Protein AF-A0A8H3BRN5-F1 (afdb_monomer)

Foldseek 3Di:
DDDPVVVVVVVVVVVVVVVVCVVVVVPDDDDDDDDDDDDDDDDDDPPDVQQLLNLLVVLVVCVVVVVNVSSVVSPVVSCVVPVCSVVVNVVVVVVVVVPDDDDDDDDDDDDDDDDDDDDPPDPDDPVRVVVPDDPLVPDADDDPDNVDDDPVRVDDLVVVLVVLLVDDPVVLVVQLPPDVNSVVSSQDLVSLVVVQVVQCDPPQPDPVDDSVVLCVVVVVRSVCSNPPRDGDDPPDDDDDDDD

Nearest PDB structures (foldseek):
  7t1y-assembly1_B  TM=8.745E-01  e=5.334E-02  Homo sapiens
  7t1z-assembly1_B  TM=5.984E-01  e=4.292E-02  Homo sapiens
  7z8b-assembly1_F  TM=6.493E-01  e=1.965E-01  Homo sapiens

Radius of gyration: 32.01 Å; Cα contacts (8 Å, |Δi|>4): 117; chains: 1; bounding box: 88×61×56 Å

Mean predicted aligned error: 20.77 Å

Solvent-accessible surface area (backbone atoms only — not comparable to full-atom values): 15621 Å² total; per-residue (Å²): 132,86,54,77,65,62,58,52,51,50,49,55,50,53,54,55,49,54,52,49,52,54,64,62,59,76,74,72,89,86,88,80,87,89,83,90,82,86,87,84,86,75,79,85,74,76,86,67,82,76,50,41,47,57,40,37,51,55,15,53,54,29,44,77,71,65,41,51,74,65,15,52,55,29,41,54,53,16,44,74,71,31,83,59,36,67,61,54,40,51,52,49,53,58,54,46,68,75,72,65,79,82,88,78,92,84,84,89,82,88,88,84,91,81,88,90,76,82,84,81,83,68,97,60,54,70,68,57,57,57,68,69,51,80,57,78,88,72,51,62,73,73,56,94,50,89,90,49,85,53,71,74,61,75,53,56,66,69,60,51,50,56,56,55,61,77,50,55,70,74,55,48,55,57,49,26,68,75,40,75,39,39,35,57,64,68,60,39,44,77,62,26,43,58,56,37,64,70,58,58,38,78,86,55,37,60,90,90,57,62,64,65,60,55,40,59,74,43,76,63,38,30,52,57,45,59,72,69,55,80,73,79,77,84,91,60,90,80,85,78,84,85,129

InterPro domains:
  IPR001810 F-box domain [PF12937] (152-195)
  IPR001810 F-box domain [PS50181] (149-195)
  IPR019734 Tetratricopeptide repeat [PS50005] (52-85)
  IPR036047 F-box-like domain superfamily [SSF81383] (140-233)

Organism: NCBI:txid456999

Structure (mmCIF, N/CA/C/O backbone):
data_AF-A0A8H3BRN5-F1
#
_entry.id   AF-A0A8H3BRN5-F1
#
loop_
_atom_site.group_PDB
_atom_site.id
_atom_site.type_symbol
_atom_site.label_atom_id
_atom_site.label_alt_id
_atom_site.label_comp_id
_atom_site.label_asym_id
_atom_site.label_entity_id
_atom_site.label_seq_id
_atom_site.pdbx_PDB_ins_code
_atom_site.Cartn_x
_atom_site.Cartn_y
_atom_site.Cartn_z
_atom_site.occupancy
_atom_site.B_iso_or_equiv
_atom_site.auth_seq_id
_atom_site.auth_comp_id
_atom_site.auth_asym_id
_atom_site.auth_atom_id
_atom_site.pdbx_PDB_model_num
ATOM 1 N N . MET A 1 1 ? 61.683 21.686 16.797 1.00 46.44 1 MET A N 1
ATOM 2 C CA . MET A 1 1 ? 60.692 20.659 17.172 1.00 46.44 1 MET A CA 1
ATOM 3 C C . MET A 1 1 ? 59.973 20.242 15.901 1.00 46.44 1 MET A C 1
ATOM 5 O O . MET A 1 1 ? 59.119 20.988 15.442 1.00 46.44 1 MET A O 1
ATOM 9 N N . ALA A 1 2 ? 60.413 19.152 15.267 1.00 50.38 2 ALA A N 1
ATOM 10 C CA . ALA A 1 2 ? 59.741 18.613 14.085 1.00 50.38 2 ALA A CA 1
ATOM 11 C C . ALA A 1 2 ? 58.381 18.054 14.524 1.00 50.38 2 ALA A C 1
ATOM 13 O O . ALA A 1 2 ? 58.288 17.401 15.561 1.00 50.38 2 ALA A O 1
ATOM 14 N N . THR A 1 3 ? 57.321 18.417 13.811 1.00 60.69 3 THR A N 1
ATOM 15 C CA . THR A 1 3 ? 55.955 18.014 14.146 1.00 60.69 3 THR A CA 1
ATOM 16 C C . THR A 1 3 ? 55.738 16.566 13.707 1.00 60.69 3 THR A C 1
ATOM 18 O O . THR A 1 3 ? 56.329 16.123 12.729 1.00 60.69 3 THR A O 1
ATOM 21 N N . VAL A 1 4 ? 54.875 15.831 14.411 1.00 65.69 4 VAL A N 1
ATOM 22 C CA . VAL A 1 4 ? 54.515 14.413 14.166 1.00 65.69 4 VAL A CA 1
ATOM 23 C C . VAL A 1 4 ? 54.171 14.115 12.692 1.00 65.69 4 VAL A C 1
ATOM 25 O O . VAL A 1 4 ? 54.316 12.992 12.218 1.00 65.69 4 VAL A O 1
ATOM 28 N N . ASN A 1 5 ? 53.758 15.134 11.938 1.00 66.56 5 ASN A N 1
ATOM 29 C CA . ASN A 1 5 ? 53.465 15.030 10.514 1.00 66.56 5 ASN A CA 1
ATOM 30 C C . ASN A 1 5 ? 54.718 14.757 9.656 1.00 66.56 5 ASN A C 1
ATOM 32 O O . ASN A 1 5 ? 54.646 13.997 8.696 1.00 66.56 5 ASN A O 1
ATOM 36 N N . ASP A 1 6 ? 55.872 15.303 10.048 1.00 77.00 6 ASP A N 1
ATOM 37 C CA . ASP A 1 6 ? 57.153 15.139 9.346 1.00 77.00 6 ASP A CA 1
ATOM 38 C C . ASP A 1 6 ? 57.699 13.705 9.498 1.00 77.00 6 ASP A C 1
ATOM 40 O O . ASP A 1 6 ? 58.335 13.162 8.597 1.00 77.00 6 ASP A O 1
ATOM 44 N N . GLU A 1 7 ? 57.403 13.049 10.625 1.00 78.00 7 GLU A N 1
ATOM 45 C CA . GLU A 1 7 ? 57.749 11.641 10.858 1.00 78.00 7 GLU A CA 1
ATOM 46 C C . GLU A 1 7 ? 56.864 10.692 10.039 1.00 78.00 7 GLU A C 1
ATOM 48 O O . GLU A 1 7 ? 57.360 9.715 9.473 1.00 78.00 7 GLU A O 1
ATOM 53 N N . LEU A 1 8 ? 5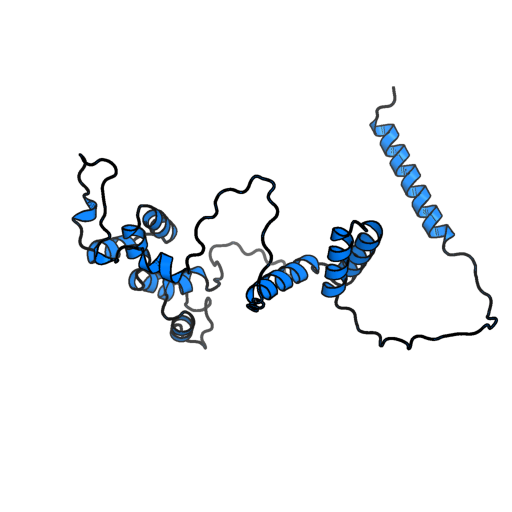5.570 11.003 9.909 1.00 68.50 8 LEU A N 1
ATOM 54 C CA . LEU A 1 8 ? 54.639 10.217 9.094 1.00 68.50 8 LEU A CA 1
ATOM 55 C C . LEU A 1 8 ? 54.959 10.303 7.601 1.00 68.50 8 LEU A C 1
ATOM 57 O O . LEU A 1 8 ? 54.841 9.302 6.891 1.00 68.50 8 LEU A O 1
ATOM 61 N N . ASP A 1 9 ? 55.380 11.468 7.116 1.00 81.88 9 ASP A N 1
ATOM 62 C CA . ASP A 1 9 ? 55.729 11.639 5.706 1.00 81.88 9 ASP A CA 1
ATOM 63 C C . ASP A 1 9 ? 57.038 10.917 5.359 1.00 81.88 9 ASP A C 1
ATOM 65 O O . ASP A 1 9 ? 57.088 10.194 4.359 1.00 81.88 9 ASP A O 1
ATOM 69 N N . ARG A 1 10 ? 58.031 10.948 6.258 1.00 88.38 10 ARG A N 1
ATOM 70 C CA . ARG A 1 10 ? 59.247 10.123 6.135 1.00 88.38 10 ARG A CA 1
ATOM 71 C C . ARG A 1 10 ? 58.932 8.630 6.144 1.00 88.38 10 ARG A C 1
ATOM 73 O O . ARG A 1 10 ? 59.472 7.885 5.329 1.00 88.38 10 ARG A O 1
ATOM 80 N N . PHE A 1 11 ? 58.024 8.189 7.014 1.00 84.56 11 PHE A N 1
ATOM 81 C CA . PHE A 1 11 ? 57.598 6.790 7.063 1.00 84.56 11 PHE A CA 1
ATOM 82 C C . PHE A 1 11 ? 56.900 6.356 5.762 1.00 84.56 11 PHE A C 1
ATOM 84 O O . PHE A 1 11 ? 57.190 5.295 5.209 1.00 84.56 11 PHE A O 1
ATOM 91 N N . ARG A 1 12 ? 56.023 7.205 5.208 1.00 84.12 12 ARG A N 1
ATOM 92 C CA . ARG A 1 12 ? 55.354 6.961 3.916 1.00 84.12 12 ARG A CA 1
ATOM 93 C C . ARG A 1 12 ? 56.334 6.904 2.748 1.00 84.12 12 ARG A C 1
ATOM 95 O O . ARG A 1 12 ? 56.094 6.198 1.769 1.00 84.12 12 ARG A O 1
ATOM 102 N N . GLU A 1 13 ? 57.410 7.676 2.794 1.00 89.12 13 GLU A N 1
ATOM 103 C CA . GLU A 1 13 ? 58.468 7.645 1.782 1.00 89.12 13 GLU A CA 1
ATOM 104 C C . GLU A 1 13 ? 59.297 6.366 1.866 1.00 89.12 13 GLU A C 1
ATOM 106 O O . GLU A 1 13 ? 59.473 5.706 0.841 1.00 89.12 13 GLU A O 1
ATOM 111 N N . GLN A 1 14 ? 59.697 5.967 3.074 1.00 90.44 14 GLN A N 1
ATOM 112 C CA . GLN A 1 14 ? 60.438 4.727 3.320 1.00 90.44 14 GLN A CA 1
ATOM 113 C C . GLN A 1 14 ? 59.639 3.492 2.886 1.00 90.44 14 GLN A C 1
ATOM 115 O O . GLN A 1 14 ? 60.143 2.658 2.138 1.00 90.44 14 GLN A O 1
ATOM 120 N N . TRP A 1 15 ? 58.354 3.420 3.237 1.00 81.00 15 TRP A N 1
ATOM 121 C CA . TRP A 1 15 ? 57.496 2.298 2.847 1.00 81.00 15 TRP A CA 1
ATOM 122 C C . TRP A 1 15 ? 57.285 2.205 1.325 1.00 81.00 15 TRP A C 1
ATOM 124 O O . TRP A 1 15 ? 57.273 1.119 0.741 1.00 81.00 15 TRP A O 1
ATOM 134 N N . ARG A 1 16 ? 57.165 3.352 0.638 1.00 87.12 16 ARG A N 1
ATOM 135 C CA . ARG A 1 16 ? 57.063 3.388 -0.833 1.00 87.12 16 ARG A CA 1
ATOM 136 C C . ARG A 1 16 ? 58.356 2.949 -1.521 1.00 87.12 16 ARG A C 1
ATOM 138 O O . ARG A 1 16 ? 58.279 2.411 -2.626 1.00 87.12 16 ARG A O 1
ATOM 145 N N . GLN A 1 17 ? 59.515 3.196 -0.912 1.00 83.75 17 GLN A N 1
ATOM 146 C CA . GLN A 1 17 ? 60.803 2.707 -1.409 1.00 83.75 17 GLN A CA 1
ATOM 147 C C . GLN A 1 17 ? 60.928 1.192 -1.214 1.00 83.75 17 GLN A C 1
ATOM 149 O O . GLN A 1 17 ? 61.229 0.496 -2.180 1.00 83.75 17 GLN A O 1
ATOM 154 N N . GLU A 1 18 ? 60.558 0.671 -0.043 1.00 83.56 18 GLU A N 1
ATOM 155 C CA . GLU A 1 18 ? 60.592 -0.767 0.258 1.00 83.56 18 GLU A CA 1
ATOM 156 C C . GLU A 1 18 ? 59.718 -1.596 -0.704 1.00 83.56 18 GLU A C 1
ATOM 158 O O . GLU A 1 18 ? 60.136 -2.640 -1.209 1.00 83.56 18 GLU A O 1
ATOM 163 N N . ILE A 1 19 ? 58.511 -1.113 -1.032 1.00 79.94 19 ILE A N 1
ATOM 164 C CA . ILE A 1 19 ? 57.643 -1.783 -2.015 1.00 79.94 19 ILE A CA 1
ATOM 165 C C . ILE A 1 19 ? 58.270 -1.790 -3.405 1.00 79.94 19 ILE A C 1
ATOM 167 O O . ILE A 1 19 ? 58.206 -2.812 -4.090 1.00 79.94 19 ILE A O 1
ATOM 171 N N . LYS A 1 20 ? 58.879 -0.673 -3.824 1.00 78.50 20 LYS A N 1
ATOM 172 C CA . LYS A 1 20 ? 59.542 -0.585 -5.129 1.00 78.50 20 LYS A CA 1
ATOM 173 C C . LYS A 1 20 ? 60.696 -1.576 -5.214 1.00 78.50 20 LYS A C 1
ATOM 175 O O . LYS A 1 20 ? 60.762 -2.309 -6.198 1.00 78.50 20 LYS A O 1
ATOM 180 N N . GLU A 1 21 ? 61.512 -1.667 -4.168 1.00 77.50 21 GLU A N 1
ATOM 181 C CA . GLU A 1 21 ? 62.628 -2.612 -4.078 1.00 77.50 21 GLU A CA 1
ATOM 182 C C . GLU A 1 21 ? 62.160 -4.072 -4.113 1.00 77.50 21 GLU A C 1
ATOM 184 O O . GLU A 1 21 ? 62.727 -4.872 -4.859 1.00 77.50 21 GLU A O 1
ATOM 189 N N . ARG A 1 22 ? 61.066 -4.413 -3.414 1.00 73.00 22 ARG A N 1
ATOM 190 C CA . ARG A 1 22 ? 60.443 -5.748 -3.495 1.00 73.00 22 ARG A CA 1
ATOM 191 C C . ARG A 1 22 ? 59.922 -6.070 -4.892 1.00 73.00 22 ARG A C 1
ATOM 193 O O . ARG A 1 22 ? 60.132 -7.177 -5.373 1.00 73.00 22 ARG A O 1
ATOM 200 N N . THR A 1 23 ? 59.285 -5.117 -5.572 1.00 66.31 23 THR A N 1
ATOM 201 C CA . THR A 1 23 ? 58.796 -5.345 -6.943 1.00 66.31 23 THR A CA 1
ATOM 202 C C . THR A 1 23 ? 59.912 -5.447 -7.981 1.00 66.31 23 THR A C 1
ATOM 204 O O . THR A 1 23 ? 59.748 -6.165 -8.965 1.00 66.31 23 THR A O 1
ATOM 207 N N . THR A 1 24 ? 61.047 -4.771 -7.778 1.00 59.66 24 THR A N 1
ATOM 208 C CA . THR A 1 24 ? 62.201 -4.869 -8.686 1.00 59.66 24 THR A CA 1
ATOM 209 C C . THR A 1 24 ? 63.100 -6.068 -8.383 1.00 59.66 24 THR A C 1
ATOM 211 O O . THR A 1 24 ? 63.746 -6.572 -9.297 1.00 59.66 24 THR A O 1
ATOM 214 N N . GLY A 1 25 ? 63.125 -6.551 -7.135 1.00 53.25 25 GLY A N 1
ATOM 215 C CA . GLY A 1 25 ? 63.898 -7.726 -6.719 1.00 53.25 25 GLY A CA 1
ATOM 216 C C . GLY A 1 25 ? 63.324 -9.062 -7.201 1.00 53.25 25 GLY A C 1
ATOM 217 O O . GLY A 1 25 ? 64.078 -10.009 -7.395 1.00 53.25 25 GLY A O 1
ATOM 218 N N . ASP A 1 26 ? 62.017 -9.131 -7.472 1.00 52.84 26 ASP A N 1
ATOM 219 C CA . ASP A 1 26 ? 61.334 -10.383 -7.843 1.00 52.84 26 ASP A CA 1
ATOM 220 C C . ASP A 1 26 ? 61.401 -10.729 -9.350 1.00 52.84 26 ASP A C 1
ATOM 222 O O . ASP A 1 26 ? 60.766 -11.680 -9.801 1.00 52.84 26 ASP A O 1
ATOM 226 N N . HIS A 1 27 ? 62.155 -9.967 -10.159 1.00 50.84 27 HIS A N 1
ATOM 227 C CA . HIS A 1 27 ? 62.248 -10.162 -11.621 1.00 50.84 27 HIS A CA 1
ATOM 228 C C . HIS A 1 27 ? 63.658 -10.464 -12.158 1.00 50.84 27 HIS A C 1
ATOM 230 O O . HIS A 1 27 ? 63.888 -10.379 -13.367 1.00 50.84 27 HIS A O 1
ATOM 236 N N . SER A 1 28 ? 64.602 -10.899 -11.317 1.00 42.47 28 SER A N 1
ATOM 237 C CA . SER A 1 28 ? 65.904 -11.383 -11.797 1.00 42.47 28 SER A CA 1
ATOM 238 C C . SER A 1 28 ? 66.301 -12.739 -11.208 1.00 42.47 2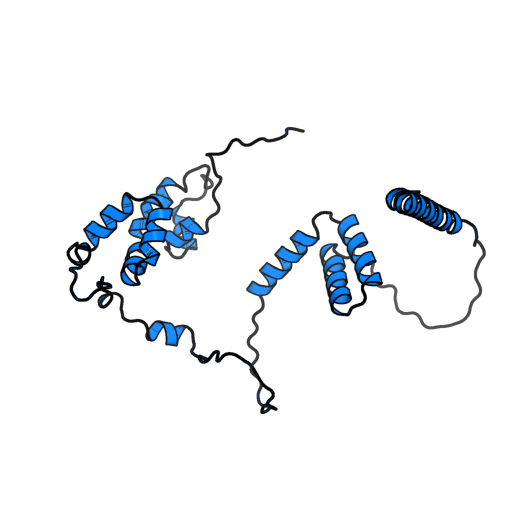8 SER A C 1
ATOM 240 O O . SER A 1 28 ? 66.655 -12.841 -10.039 1.00 42.47 28 SER A O 1
ATOM 242 N N . SER A 1 29 ? 66.352 -13.729 -12.109 1.00 36.88 29 SER A N 1
ATOM 243 C CA . SER A 1 29 ? 66.996 -15.056 -12.048 1.00 36.88 29 SER A CA 1
ATOM 244 C C . SER A 1 29 ? 66.204 -16.252 -11.484 1.00 36.88 29 SER A C 1
ATOM 246 O O . SER A 1 29 ? 66.189 -16.517 -10.291 1.00 36.88 29 SER A O 1
ATOM 248 N N . SER A 1 30 ? 65.662 -17.079 -12.391 1.00 35.66 30 SER A N 1
ATOM 249 C CA . SER A 1 30 ? 66.088 -18.486 -12.506 1.00 35.66 30 SER A CA 1
ATOM 250 C C . SER A 1 30 ? 65.584 -19.120 -13.811 1.00 35.66 30 SER A C 1
ATOM 252 O O . SER A 1 30 ? 64.444 -19.565 -13.930 1.00 35.66 30 SER A O 1
ATOM 254 N N . THR A 1 31 ? 66.476 -19.165 -14.800 1.00 32.47 31 THR A N 1
ATOM 255 C CA . THR A 1 31 ? 66.467 -20.162 -15.874 1.00 32.47 31 THR A CA 1
ATOM 256 C C . THR A 1 31 ? 67.467 -21.237 -15.458 1.00 32.47 31 THR A C 1
ATOM 258 O O . THR A 1 31 ? 68.635 -20.900 -15.322 1.00 32.47 31 THR A O 1
ATOM 261 N N . HIS A 1 32 ? 67.031 -22.488 -15.253 1.00 34.44 32 HIS A N 1
ATOM 262 C CA . HIS A 1 32 ? 67.663 -23.719 -15.770 1.00 34.44 32 HIS A CA 1
ATOM 263 C C . HIS A 1 32 ? 66.900 -24.992 -15.330 1.00 34.44 32 HIS A C 1
ATOM 265 O O . HIS A 1 32 ? 66.841 -25.321 -14.155 1.00 34.44 32 HIS A O 1
ATOM 271 N N . GLN A 1 33 ? 66.308 -25.642 -16.343 1.00 34.25 33 GLN A N 1
ATOM 272 C CA . GLN A 1 33 ? 66.139 -27.074 -16.683 1.00 34.25 33 GLN A CA 1
ATOM 273 C C . GLN A 1 33 ? 66.136 -28.242 -15.648 1.00 34.25 33 GLN A C 1
ATOM 275 O O . GLN A 1 33 ? 66.660 -28.134 -14.548 1.00 34.25 33 GLN A O 1
ATOM 280 N N . PRO A 1 34 ? 65.534 -29.400 -16.032 1.00 43.53 34 PRO A N 1
ATOM 281 C CA . PRO A 1 34 ? 64.896 -30.356 -15.129 1.00 43.53 34 PRO A CA 1
ATOM 282 C C . PRO A 1 34 ? 65.795 -31.528 -14.713 1.00 43.53 34 PRO A C 1
ATOM 284 O O . PRO A 1 34 ? 66.621 -32.008 -15.487 1.00 43.53 34 PRO A O 1
ATOM 287 N N . SER A 1 35 ? 65.527 -32.088 -13.535 1.00 31.00 35 SER A N 1
ATOM 288 C CA . SER A 1 35 ? 65.923 -33.450 -13.181 1.00 31.00 35 SER A CA 1
ATOM 289 C C . SER A 1 35 ? 64.808 -34.150 -12.402 1.00 31.00 35 SER A C 1
ATOM 291 O O . SER A 1 35 ? 64.056 -33.566 -11.626 1.00 31.00 35 SER A O 1
ATOM 293 N N . SER A 1 36 ? 64.651 -35.419 -12.746 1.00 37.94 36 SER A N 1
ATOM 294 C CA . SER A 1 36 ? 63.587 -36.348 -12.401 1.00 37.94 36 SER A CA 1
ATOM 295 C C . SER A 1 36 ? 63.718 -36.948 -10.999 1.00 37.94 36 SER A C 1
ATOM 297 O O . SER A 1 36 ? 64.768 -37.508 -10.691 1.00 37.94 36 SER A O 1
ATOM 299 N N . SER A 1 37 ? 62.612 -37.012 -10.251 1.00 35.19 37 SER A N 1
ATOM 300 C CA . SER A 1 37 ? 62.318 -38.117 -9.319 1.00 35.19 37 SER A CA 1
ATOM 301 C C . SER A 1 37 ? 60.834 -38.152 -8.893 1.00 35.19 37 SER A C 1
ATOM 303 O O . SER A 1 37 ? 60.353 -37.362 -8.093 1.00 35.19 37 SER A O 1
ATOM 305 N N . SER A 1 38 ? 60.112 -39.098 -9.502 1.00 33.47 38 SER A N 1
ATOM 306 C CA . SER A 1 38 ? 59.088 -39.997 -8.930 1.00 33.47 38 SER A CA 1
ATOM 307 C C . SER A 1 38 ? 58.041 -39.516 -7.890 1.00 33.47 38 SER A C 1
ATOM 309 O O . SER A 1 38 ? 58.282 -39.586 -6.690 1.00 33.47 38 SER A O 1
ATOM 311 N N . ALA A 1 39 ? 56.816 -39.327 -8.415 1.00 37.94 39 ALA A N 1
ATOM 312 C CA . ALA A 1 39 ? 55.496 -39.831 -7.955 1.00 37.94 39 ALA A CA 1
ATOM 313 C C . ALA A 1 39 ? 54.733 -39.188 -6.759 1.00 37.94 39 ALA A C 1
ATOM 315 O O . ALA A 1 39 ? 55.357 -38.737 -5.807 1.00 37.94 39 ALA A O 1
ATOM 316 N N . PRO A 1 40 ? 53.372 -39.261 -6.719 1.00 44.47 40 PRO A N 1
ATOM 317 C CA . PRO A 1 40 ? 52.405 -39.515 -7.791 1.00 44.47 40 PRO A CA 1
ATOM 318 C C . PRO A 1 40 ? 51.491 -38.310 -8.102 1.00 44.47 40 PRO A C 1
ATOM 320 O O . PRO A 1 40 ? 51.144 -37.474 -7.272 1.00 44.47 40 PRO A O 1
ATOM 323 N N . SER A 1 41 ? 51.081 -38.284 -9.363 1.00 36.78 41 SER A N 1
ATOM 324 C CA . SER A 1 41 ? 50.207 -37.329 -10.031 1.00 36.78 41 SER A CA 1
ATOM 325 C C . SER A 1 41 ? 48.762 -37.361 -9.526 1.00 36.78 41 SER A C 1
ATOM 327 O O . SER A 1 41 ? 48.095 -38.393 -9.609 1.00 36.78 41 SER A O 1
ATOM 329 N N . SER A 1 42 ? 48.238 -36.197 -9.145 1.00 49.56 42 SER A N 1
ATOM 330 C CA . SER A 1 42 ? 46.800 -35.917 -9.248 1.00 49.56 42 SER A CA 1
ATOM 331 C C . SER A 1 42 ? 46.494 -35.450 -10.680 1.00 49.56 42 SER A C 1
ATOM 333 O O . SER A 1 42 ? 47.300 -34.704 -11.242 1.00 49.56 42 SER A O 1
ATOM 335 N N . PRO A 1 43 ? 45.377 -35.865 -11.305 1.00 50.59 43 PRO A N 1
ATOM 336 C CA . PRO A 1 43 ? 45.074 -35.491 -12.683 1.00 50.59 43 PRO A CA 1
ATOM 337 C C . PRO A 1 43 ? 44.861 -33.971 -12.810 1.00 50.59 43 PRO A C 1
ATOM 339 O O . PRO A 1 43 ? 44.375 -33.338 -11.866 1.00 50.59 43 PRO A O 1
ATOM 342 N N . PRO A 1 44 ? 45.196 -33.365 -13.965 1.00 43.81 44 PRO A N 1
ATOM 343 C CA . PRO A 1 44 ? 44.991 -31.942 -14.190 1.00 43.81 44 PRO A CA 1
ATOM 344 C C . PRO A 1 44 ? 43.489 -31.655 -14.161 1.00 43.81 44 PRO A C 1
ATOM 346 O O . PRO A 1 44 ? 42.740 -32.108 -15.030 1.00 43.81 44 PRO A O 1
ATOM 349 N N . ARG A 1 45 ? 43.034 -30.914 -13.142 1.00 49.81 45 ARG A N 1
ATOM 350 C CA . ARG A 1 45 ? 41.647 -30.443 -13.100 1.00 49.81 45 ARG A CA 1
ATOM 351 C C . ARG A 1 45 ? 41.392 -29.601 -14.356 1.00 49.81 45 ARG A C 1
ATOM 353 O O . ARG A 1 45 ? 42.224 -28.749 -14.684 1.00 49.81 45 ARG A O 1
ATOM 360 N N . PRO A 1 46 ? 40.270 -29.818 -15.065 1.00 42.66 46 PRO A N 1
ATOM 361 C CA . PRO A 1 46 ? 39.897 -28.959 -16.179 1.00 42.66 46 PRO A CA 1
ATOM 362 C C . PRO A 1 46 ? 39.862 -27.517 -15.673 1.00 42.66 46 PRO A C 1
ATOM 364 O O . PRO A 1 46 ? 39.403 -27.269 -14.557 1.00 42.66 46 PRO A O 1
ATOM 367 N N . ARG A 1 47 ? 40.382 -26.574 -16.469 1.00 47.09 47 ARG A N 1
ATOM 368 C CA . ARG A 1 47 ? 40.332 -25.134 -16.178 1.00 47.09 47 ARG A CA 1
ATOM 369 C C . ARG A 1 47 ? 38.869 -24.688 -16.183 1.00 47.09 47 ARG A C 1
ATOM 371 O O . ARG A 1 47 ? 38.377 -24.153 -17.173 1.00 47.09 47 ARG A O 1
ATOM 378 N N . THR A 1 48 ? 38.156 -24.951 -15.096 1.00 53.41 48 THR A N 1
ATOM 379 C CA . THR A 1 48 ? 36.855 -24.359 -14.837 1.00 53.41 48 THR A CA 1
ATOM 380 C C . THR A 1 48 ? 37.100 -22.864 -14.736 1.00 53.41 48 THR A C 1
ATOM 382 O O . THR A 1 48 ? 37.942 -22.404 -13.964 1.00 53.41 48 THR A O 1
ATOM 385 N N . ARG A 1 49 ? 36.438 -22.090 -15.597 1.00 60.25 49 ARG A N 1
ATOM 386 C CA . ARG A 1 49 ? 36.402 -20.635 -15.464 1.00 60.25 49 ARG A CA 1
ATOM 387 C C . ARG A 1 49 ? 35.742 -20.363 -14.113 1.00 60.25 49 ARG A C 1
ATOM 389 O O . ARG A 1 49 ? 34.529 -20.478 -14.000 1.00 60.25 49 ARG A O 1
ATOM 396 N N . GLN A 1 50 ? 36.549 -20.150 -13.078 1.00 69.81 50 GLN A N 1
ATOM 397 C CA . GLN A 1 50 ? 36.052 -19.873 -11.735 1.00 69.81 50 GLN A CA 1
ATOM 398 C C . GLN A 1 50 ? 35.252 -18.571 -11.804 1.00 69.81 50 GLN A C 1
ATOM 400 O O . GLN A 1 50 ? 35.778 -17.556 -12.267 1.00 69.81 50 GLN A O 1
ATOM 405 N N . SER A 1 51 ? 33.978 -18.624 -11.415 1.00 87.38 51 SER A N 1
ATOM 406 C CA . SER A 1 51 ? 33.106 -17.452 -11.412 1.00 87.38 51 SER A CA 1
ATOM 407 C C . SER A 1 51 ? 33.645 -16.421 -10.414 1.00 87.38 51 SER A C 1
ATOM 409 O O . SER A 1 51 ? 34.019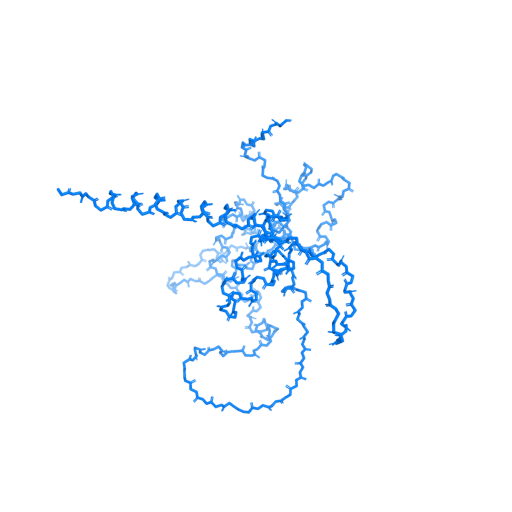 -16.815 -9.305 1.00 87.38 51 SER A O 1
ATOM 411 N N . PRO A 1 52 ? 33.668 -15.115 -10.742 1.00 89.94 52 PRO A N 1
ATOM 412 C CA . PRO A 1 52 ? 34.082 -14.069 -9.804 1.00 89.94 52 PRO A CA 1
ATOM 413 C C . PRO A 1 52 ? 33.320 -14.135 -8.474 1.00 89.94 52 PRO A C 1
ATOM 415 O O . PRO A 1 52 ? 33.915 -13.971 -7.412 1.00 89.94 52 PRO A O 1
ATOM 418 N N . ILE A 1 53 ? 32.027 -14.475 -8.533 1.00 92.31 53 ILE A N 1
ATOM 419 C CA . ILE A 1 53 ? 31.150 -14.626 -7.362 1.00 92.31 53 ILE A CA 1
ATOM 420 C C . ILE A 1 53 ? 31.607 -15.787 -6.468 1.00 92.31 53 ILE A C 1
ATOM 422 O O . ILE A 1 53 ? 31.547 -15.678 -5.246 1.00 92.31 53 ILE A O 1
ATOM 426 N N . ASP A 1 54 ? 32.088 -16.885 -7.053 1.00 93.19 54 ASP A N 1
ATOM 427 C CA . ASP A 1 54 ? 32.560 -18.043 -6.286 1.00 93.19 54 ASP A CA 1
ATOM 428 C C . ASP A 1 54 ? 33.913 -17.755 -5.621 1.00 93.19 54 ASP A C 1
ATOM 430 O O . ASP A 1 54 ? 34.127 -18.149 -4.480 1.00 93.19 54 ASP A O 1
ATOM 434 N N . ILE A 1 55 ? 34.795 -17.001 -6.291 1.00 94.62 55 ILE A N 1
ATOM 435 C CA . ILE A 1 55 ? 36.070 -16.536 -5.713 1.00 94.62 55 ILE A CA 1
ATOM 436 C C . ILE A 1 55 ? 35.806 -15.592 -4.531 1.00 94.62 55 ILE A C 1
ATOM 438 O O . ILE A 1 55 ? 36.477 -15.682 -3.505 1.00 94.62 55 ILE A O 1
ATOM 442 N N . TYR A 1 56 ? 34.812 -14.708 -4.656 1.00 95.50 56 TYR A N 1
ATOM 443 C CA . TYR A 1 56 ? 34.390 -13.823 -3.570 1.00 95.50 56 TYR A CA 1
ATOM 444 C C . TYR A 1 56 ? 33.776 -14.604 -2.398 1.00 95.50 56 TYR A C 1
ATOM 446 O O . TYR A 1 56 ? 34.093 -14.331 -1.245 1.00 95.50 56 TYR A O 1
ATOM 454 N N . ALA A 1 57 ? 32.949 -15.618 -2.674 1.00 94.31 57 ALA A N 1
ATOM 455 C CA . ALA A 1 57 ? 32.396 -16.496 -1.642 1.00 94.31 57 ALA A CA 1
ATOM 456 C C . ALA A 1 57 ? 33.501 -17.227 -0.856 1.00 94.31 57 ALA A C 1
ATOM 458 O O . ALA A 1 57 ? 33.463 -17.283 0.371 1.00 94.31 57 ALA A O 1
ATOM 459 N N . GLU A 1 58 ? 34.524 -17.725 -1.556 1.00 94.94 58 GLU A N 1
ATOM 460 C CA . GLU A 1 58 ? 35.687 -18.380 -0.949 1.00 94.94 58 GLU A CA 1
ATOM 461 C C . GLU A 1 58 ? 36.510 -17.417 -0.069 1.00 94.94 58 GLU A C 1
ATOM 463 O O . GLU A 1 58 ? 37.072 -17.825 0.951 1.00 94.94 58 GLU A O 1
ATOM 468 N N . ALA A 1 59 ? 36.569 -16.132 -0.442 1.00 95.88 59 ALA A N 1
ATOM 469 C CA . ALA A 1 59 ? 37.204 -15.086 0.360 1.00 95.88 59 ALA A CA 1
ATOM 470 C C . ALA A 1 59 ? 36.464 -14.871 1.692 1.00 95.88 59 ALA A C 1
ATOM 472 O O . ALA A 1 59 ? 37.100 -14.850 2.746 1.00 95.88 59 ALA A O 1
ATOM 473 N N . VAL A 1 60 ? 35.128 -14.802 1.650 1.00 95.12 60 VAL A N 1
ATOM 474 C CA . VAL A 1 60 ? 34.271 -14.652 2.841 1.00 95.12 60 VAL A CA 1
ATOM 475 C C . VAL A 1 60 ? 34.428 -15.843 3.792 1.00 95.12 60 VAL A C 1
ATOM 477 O O . VAL A 1 60 ? 34.497 -15.662 5.006 1.00 95.12 60 VAL A O 1
ATOM 480 N N . GLU A 1 61 ? 34.531 -17.070 3.271 1.00 95.38 61 GLU A N 1
ATOM 481 C CA . GLU A 1 61 ? 34.771 -18.252 4.111 1.00 95.38 61 GLU A CA 1
ATOM 482 C C . GLU A 1 61 ? 36.116 -18.193 4.842 1.00 95.38 61 GLU A C 1
ATOM 484 O O . GLU A 1 61 ? 36.199 -18.561 6.016 1.00 95.38 61 GLU A O 1
ATOM 489 N N . ARG A 1 62 ? 37.181 -17.742 4.168 1.00 95.31 62 ARG A N 1
ATOM 490 C CA . ARG A 1 62 ? 38.505 -17.607 4.795 1.00 95.31 62 ARG A CA 1
ATOM 491 C C . ARG A 1 62 ? 38.545 -16.490 5.828 1.00 95.31 62 ARG A C 1
ATOM 493 O O . ARG A 1 62 ? 39.152 -16.670 6.880 1.00 95.31 62 ARG A O 1
ATOM 500 N N . GLU A 1 63 ? 37.845 -15.389 5.576 1.00 94.88 63 GLU A N 1
ATOM 501 C CA . GLU A 1 63 ? 37.663 -14.313 6.551 1.00 94.88 63 GLU A CA 1
ATOM 502 C C . GLU A 1 63 ? 36.971 -14.821 7.824 1.00 94.88 63 GLU A C 1
ATOM 504 O O . GLU A 1 63 ? 37.462 -14.586 8.926 1.00 94.88 63 GLU A O 1
ATOM 509 N N . GLN A 1 64 ? 35.900 -15.612 7.687 1.00 93.06 64 GLN A N 1
ATOM 510 C CA . GLN A 1 64 ? 35.208 -16.230 8.828 1.00 93.06 64 GLN A CA 1
ATOM 511 C C . GLN A 1 64 ? 36.089 -17.213 9.611 1.00 93.06 64 GLN A C 1
ATOM 513 O O . GLN A 1 64 ? 35.904 -17.385 10.815 1.00 93.06 64 GLN A O 1
ATOM 518 N N . ARG A 1 65 ? 37.055 -17.854 8.942 1.00 93.69 65 ARG A N 1
ATOM 519 C CA . ARG A 1 65 ? 38.054 -18.734 9.572 1.00 93.69 65 ARG A CA 1
ATOM 520 C C . ARG A 1 65 ? 39.232 -17.970 10.191 1.00 93.69 65 ARG A C 1
ATOM 522 O O . ARG A 1 65 ? 40.071 -18.593 10.834 1.00 93.69 65 ARG A O 1
ATOM 529 N N . GLY A 1 66 ? 39.298 -16.646 10.025 1.00 90.94 66 GLY A N 1
ATOM 530 C CA . GLY A 1 66 ? 40.386 -15.801 10.524 1.00 90.94 66 GLY A CA 1
ATOM 531 C C . GLY A 1 66 ? 41.645 -15.792 9.647 1.00 90.94 66 GLY A C 1
ATOM 532 O O . GLY A 1 66 ? 42.655 -15.210 10.034 1.00 90.94 66 GLY A O 1
ATOM 533 N N . GLU A 1 67 ? 41.605 -16.393 8.455 1.00 94.31 67 GLU A N 1
ATOM 534 C CA . GLU A 1 67 ? 42.718 -16.432 7.497 1.00 94.31 67 GLU A CA 1
ATOM 535 C C . GLU A 1 67 ? 42.723 -15.173 6.610 1.00 94.31 67 GLU A C 1
ATOM 537 O O . GLU A 1 67 ? 42.478 -15.224 5.400 1.00 94.31 67 GLU A O 1
ATOM 542 N N . LEU A 1 68 ? 42.985 -14.018 7.227 1.00 91.81 68 LEU A N 1
ATOM 543 C CA . LEU A 1 68 ? 42.832 -12.703 6.589 1.00 91.81 68 LEU A CA 1
ATOM 544 C C . LEU A 1 68 ? 43.751 -12.498 5.375 1.00 91.81 68 LEU A C 1
ATOM 546 O O . LEU A 1 68 ? 43.311 -11.955 4.362 1.00 91.81 68 LEU A O 1
ATOM 550 N N . ASP A 1 69 ? 44.997 -12.972 5.434 1.00 90.81 69 ASP A N 1
ATOM 551 C CA . ASP A 1 69 ? 45.972 -12.775 4.352 1.00 90.81 69 ASP A CA 1
ATOM 552 C C . ASP A 1 69 ? 45.521 -13.446 3.046 1.00 90.81 69 ASP A C 1
ATOM 554 O O . ASP A 1 69 ? 45.527 -12.835 1.976 1.00 90.81 69 ASP A O 1
ATOM 558 N N . GLN A 1 70 ? 45.040 -14.688 3.140 1.00 91.00 70 GLN A N 1
ATOM 559 C CA . GLN A 1 70 ? 44.531 -15.434 1.988 1.00 91.00 70 GLN A CA 1
ATOM 560 C C . GLN A 1 70 ? 43.189 -14.876 1.493 1.00 91.00 70 GLN A C 1
ATOM 562 O O . GLN A 1 70 ? 42.933 -14.862 0.286 1.00 91.00 70 GLN A O 1
ATOM 567 N N . ALA A 1 71 ? 42.334 -14.393 2.403 1.00 94.94 71 ALA A N 1
ATOM 568 C CA . ALA A 1 71 ? 41.069 -13.754 2.047 1.00 94.94 71 ALA A CA 1
ATOM 569 C C . ALA A 1 71 ? 41.290 -12.481 1.210 1.00 94.94 71 ALA A C 1
ATOM 571 O O . ALA A 1 71 ? 40.617 -12.280 0.198 1.00 94.94 71 ALA A O 1
ATOM 572 N N . LEU A 1 72 ? 42.279 -11.653 1.567 1.00 95.38 72 LEU A N 1
ATOM 573 C CA . LEU A 1 72 ? 42.595 -10.417 0.842 1.00 95.38 72 LEU A CA 1
ATOM 574 C C . LEU A 1 72 ? 43.017 -10.666 -0.610 1.00 95.38 72 LEU A C 1
ATOM 576 O O . LEU A 1 72 ? 42.600 -9.930 -1.510 1.00 95.38 72 LEU A O 1
ATOM 580 N N . ASP A 1 73 ? 43.814 -11.701 -0.865 1.00 95.31 73 ASP A N 1
ATOM 581 C CA . ASP A 1 73 ? 44.238 -12.038 -2.226 1.00 95.31 73 ASP A CA 1
ATOM 582 C C . ASP A 1 73 ? 43.071 -12.519 -3.094 1.00 95.31 73 ASP A C 1
ATOM 584 O O . ASP A 1 73 ? 42.982 -12.165 -4.278 1.00 95.31 73 ASP A O 1
ATOM 588 N N . LEU A 1 74 ? 42.129 -13.253 -2.498 1.00 95.75 74 LEU A N 1
ATOM 589 C CA . LEU A 1 74 ? 40.902 -13.684 -3.164 1.00 95.75 74 LEU A CA 1
ATOM 590 C C . LEU A 1 74 ? 39.960 -12.513 -3.433 1.00 95.75 74 LEU A C 1
ATOM 592 O O . LEU A 1 74 ? 39.457 -12.403 -4.551 1.00 95.75 74 LEU A O 1
ATOM 596 N N . TYR A 1 75 ? 39.800 -11.585 -2.486 1.00 96.12 75 TYR A N 1
ATOM 597 C CA . TYR A 1 75 ? 39.032 -10.359 -2.703 1.00 96.12 75 TYR A CA 1
ATOM 598 C C . TYR A 1 75 ? 39.603 -9.542 -3.859 1.00 96.12 75 TYR A C 1
ATOM 600 O O . TYR A 1 75 ? 38.885 -9.199 -4.799 1.00 96.12 75 TYR A O 1
ATOM 608 N N . ARG A 1 76 ? 40.917 -9.291 -3.858 1.00 95.81 76 ARG A N 1
ATOM 609 C CA . ARG A 1 76 ? 41.588 -8.575 -4.953 1.00 95.81 76 ARG A CA 1
ATOM 610 C C . ARG A 1 76 ? 41.365 -9.269 -6.290 1.00 95.81 76 ARG A C 1
ATOM 612 O O . ARG A 1 76 ? 41.107 -8.606 -7.291 1.00 95.81 76 ARG A O 1
ATOM 619 N N . ARG A 1 77 ? 41.474 -10.598 -6.327 1.00 95.19 77 ARG A N 1
ATOM 620 C CA . ARG A 1 77 ? 41.249 -11.378 -7.546 1.00 95.19 77 ARG A CA 1
ATOM 621 C C . ARG A 1 77 ? 39.796 -11.296 -8.015 1.00 95.19 77 ARG A C 1
ATOM 623 O O . ARG A 1 77 ? 39.587 -11.146 -9.214 1.00 95.19 77 ARG A O 1
ATOM 630 N N . ALA A 1 78 ? 38.826 -11.354 -7.107 1.00 95.31 78 ALA A N 1
ATOM 631 C CA . ALA A 1 78 ? 37.407 -11.232 -7.425 1.00 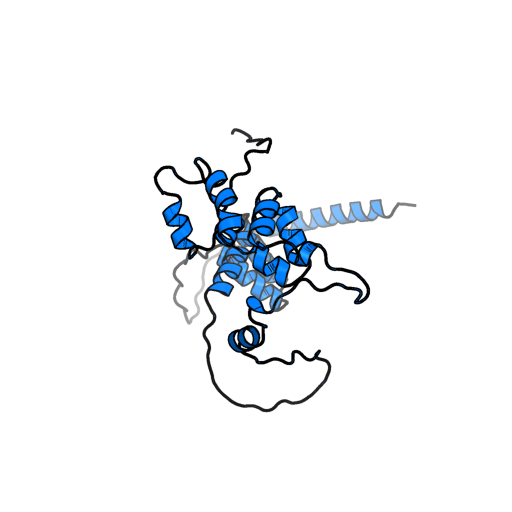95.31 78 ALA A CA 1
ATOM 632 C C . ALA A 1 78 ? 37.081 -9.850 -8.019 1.00 95.31 78 ALA A C 1
ATOM 634 O O . ALA A 1 78 ? 36.531 -9.781 -9.115 1.00 95.31 78 ALA A O 1
ATOM 635 N N . PHE A 1 79 ? 37.531 -8.765 -7.377 1.00 95.06 79 PHE A N 1
ATOM 636 C CA . PHE A 1 79 ? 37.297 -7.394 -7.851 1.00 95.06 79 PHE A CA 1
ATOM 637 C C . PHE A 1 79 ? 38.024 -7.049 -9.157 1.00 95.06 79 PHE A C 1
ATOM 639 O O . PHE A 1 79 ? 37.553 -6.212 -9.923 1.00 95.06 79 PHE A O 1
ATOM 646 N N . ARG A 1 80 ? 39.161 -7.698 -9.452 1.00 94.25 80 ARG A N 1
ATOM 647 C CA . ARG A 1 80 ? 39.817 -7.573 -10.768 1.00 94.25 80 ARG A CA 1
ATOM 648 C C . ARG A 1 80 ? 38.994 -8.195 -11.895 1.00 94.25 80 ARG A C 1
ATOM 650 O O . ARG A 1 80 ? 39.143 -7.772 -13.036 1.00 94.25 80 ARG A O 1
ATOM 657 N N . LEU A 1 81 ? 38.206 -9.227 -11.596 1.00 90.50 81 LEU A N 1
ATOM 658 C CA . LEU A 1 81 ? 37.379 -9.913 -12.588 1.00 90.50 81 LEU A CA 1
ATOM 659 C C . LEU A 1 81 ? 36.018 -9.232 -12.763 1.00 90.50 81 LEU A C 1
ATOM 661 O O . LEU A 1 81 ? 35.544 -9.133 -13.891 1.00 90.50 81 LEU A O 1
ATOM 665 N N . ASP A 1 82 ? 35.411 -8.763 -11.673 1.00 89.62 82 ASP A N 1
ATOM 666 C CA . ASP A 1 82 ? 34.174 -7.984 -11.693 1.00 89.62 82 ASP A CA 1
ATOM 667 C C . ASP A 1 82 ? 34.196 -6.906 -10.590 1.00 89.62 82 ASP A C 1
ATOM 669 O O . ASP A 1 82 ? 34.221 -7.243 -9.402 1.00 89.62 82 ASP A O 1
ATOM 673 N N . PRO A 1 83 ? 34.156 -5.610 -10.953 1.00 92.19 83 PRO A N 1
ATOM 674 C CA . PRO A 1 83 ? 34.100 -4.515 -9.989 1.00 92.19 83 PRO A CA 1
ATOM 675 C C . PRO A 1 83 ? 32.871 -4.524 -9.064 1.00 92.19 83 PRO A C 1
ATOM 677 O O . PRO A 1 83 ? 32.941 -3.922 -7.999 1.00 92.19 83 PRO A O 1
ATOM 680 N N . ASN A 1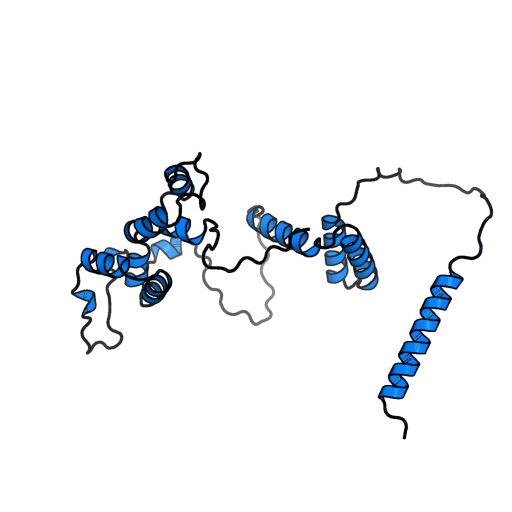 84 ? 31.763 -5.178 -9.443 1.00 90.69 84 ASN A N 1
ATOM 681 C CA . ASN A 1 84 ? 30.512 -5.231 -8.666 1.00 90.69 84 ASN A CA 1
ATOM 682 C C . ASN A 1 84 ? 30.224 -6.628 -8.078 1.00 90.69 84 ASN A C 1
ATOM 684 O O . ASN A 1 84 ? 29.067 -6.995 -7.835 1.00 90.69 84 ASN A O 1
ATOM 688 N N . VAL A 1 85 ? 31.268 -7.435 -7.876 1.00 92.69 85 VAL A N 1
ATOM 689 C CA . VAL A 1 85 ? 31.149 -8.820 -7.395 1.00 92.69 85 VAL A CA 1
ATOM 690 C C . VAL A 1 85 ? 30.506 -8.931 -6.004 1.00 92.69 85 VAL A C 1
ATOM 692 O O . VAL A 1 85 ? 29.809 -9.903 -5.715 1.00 92.69 85 VAL A O 1
ATOM 695 N N . ASP A 1 86 ? 30.675 -7.911 -5.164 1.00 88.50 86 ASP A N 1
ATOM 696 C CA . ASP A 1 86 ? 30.088 -7.784 -3.829 1.00 88.50 86 ASP A CA 1
ATOM 697 C C . ASP A 1 86 ? 28.553 -7.722 -3.881 1.00 88.50 86 ASP A C 1
ATOM 699 O O . ASP A 1 86 ? 27.865 -8.474 -3.184 1.00 88.50 86 ASP A O 1
ATOM 703 N N . ARG A 1 87 ? 28.001 -6.886 -4.768 1.00 89.50 87 ARG A N 1
ATOM 704 C CA . ARG A 1 87 ? 26.555 -6.768 -4.994 1.00 89.50 87 ARG A CA 1
ATOM 705 C C . ARG A 1 87 ? 25.982 -8.047 -5.579 1.00 89.50 87 ARG A C 1
ATOM 707 O O . ARG A 1 87 ? 24.918 -8.491 -5.149 1.00 89.50 87 ARG A O 1
ATOM 714 N N . ALA A 1 88 ? 26.687 -8.655 -6.533 1.00 88.06 88 ALA A N 1
ATOM 715 C CA . ALA A 1 88 ? 26.275 -9.917 -7.136 1.00 88.06 88 ALA A CA 1
ATOM 716 C C . ALA A 1 88 ? 26.225 -11.055 -6.098 1.00 88.06 88 ALA A C 1
ATOM 718 O O . ALA A 1 88 ? 25.274 -11.840 -6.082 1.00 88.06 88 ALA A O 1
ATOM 719 N N . TYR A 1 89 ? 27.199 -11.106 -5.185 1.00 91.81 89 TYR A N 1
ATOM 720 C CA . TYR A 1 89 ? 27.220 -12.053 -4.071 1.00 91.81 89 TYR A CA 1
ATOM 721 C C . TYR A 1 89 ? 26.059 -11.825 -3.088 1.00 91.81 89 TYR A C 1
ATOM 723 O O . TYR A 1 89 ? 25.359 -12.773 -2.732 1.00 91.81 89 TYR A O 1
ATOM 731 N N . GLN A 1 90 ? 25.787 -10.573 -2.705 1.00 90.25 90 GLN A N 1
ATOM 732 C CA . GLN A 1 90 ? 24.656 -10.231 -1.831 1.00 90.25 90 GLN A CA 1
ATOM 733 C C . GLN A 1 90 ? 23.309 -10.618 -2.450 1.00 90.25 90 GLN A C 1
ATOM 735 O O . GLN A 1 90 ? 22.478 -11.234 -1.782 1.00 90.25 90 GLN A O 1
ATOM 740 N N . HIS A 1 91 ? 23.108 -10.320 -3.737 1.00 85.06 91 HIS A N 1
ATOM 741 C CA . HIS A 1 91 ? 21.900 -10.711 -4.464 1.00 85.06 91 HIS A CA 1
ATOM 742 C C . HIS A 1 91 ? 21.730 -12.233 -4.518 1.00 85.06 91 HIS A C 1
ATOM 744 O O . HIS A 1 91 ? 20.623 -12.731 -4.304 1.00 85.06 91 HIS A O 1
ATOM 750 N N . ARG A 1 92 ? 22.820 -12.978 -4.761 1.00 87.75 92 ARG A N 1
ATOM 751 C CA . ARG A 1 92 ? 22.803 -14.448 -4.758 1.00 87.75 92 ARG A CA 1
ATOM 752 C C . ARG A 1 92 ? 22.412 -14.996 -3.389 1.00 87.75 92 ARG A C 1
ATOM 754 O O . ARG A 1 92 ? 21.539 -15.855 -3.319 1.00 87.75 92 ARG A O 1
ATOM 761 N N . ASN A 1 93 ? 23.008 -14.481 -2.315 1.00 86.06 93 ASN A N 1
ATOM 762 C CA . ASN A 1 93 ? 22.720 -14.935 -0.955 1.00 86.06 93 ASN A CA 1
ATOM 763 C C . ASN A 1 93 ? 21.281 -14.608 -0.530 1.00 86.06 93 ASN A C 1
ATOM 765 O O . ASN A 1 93 ? 20.611 -15.460 0.052 1.00 86.06 93 ASN A O 1
ATOM 769 N N . ALA A 1 94 ? 20.781 -13.415 -0.865 1.00 80.44 94 ALA A N 1
ATOM 770 C CA . ALA A 1 94 ? 19.397 -13.026 -0.598 1.00 80.44 94 ALA A CA 1
ATOM 771 C C . ALA A 1 94 ? 18.398 -13.928 -1.342 1.00 80.44 94 ALA A C 1
ATOM 773 O O . ALA A 1 94 ? 17.427 -14.395 -0.753 1.00 80.44 94 ALA A O 1
ATOM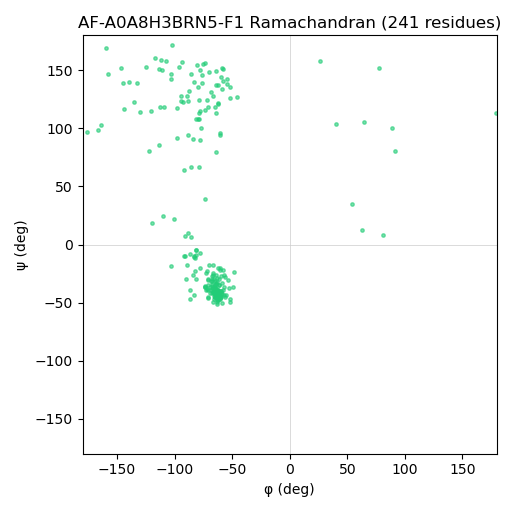 774 N N . PHE A 1 95 ? 18.657 -14.228 -2.618 1.00 75.81 95 PHE A N 1
ATOM 775 C CA . PHE A 1 95 ? 17.818 -15.133 -3.402 1.00 75.81 95 PHE A CA 1
ATOM 776 C C . PHE A 1 95 ? 17.877 -16.576 -2.875 1.00 75.81 95 PHE A C 1
ATOM 778 O O . PHE A 1 95 ? 16.850 -17.241 -2.749 1.00 75.81 95 PHE A O 1
ATOM 785 N N . GLN A 1 96 ? 19.065 -17.052 -2.493 1.00 74.25 96 GLN A N 1
ATOM 786 C CA . GLN A 1 96 ? 19.250 -18.403 -1.966 1.00 74.25 96 GLN A CA 1
ATOM 787 C C . GLN A 1 96 ? 18.524 -18.608 -0.627 1.00 74.25 96 GLN A C 1
ATOM 789 O O . GLN A 1 96 ? 17.878 -19.643 -0.449 1.00 74.25 96 GLN A O 1
ATOM 794 N N . ALA A 1 97 ? 18.534 -17.602 0.255 1.00 71.25 97 ALA A N 1
ATOM 795 C CA . ALA A 1 97 ? 17.791 -17.607 1.518 1.00 71.25 97 ALA A CA 1
ATOM 796 C C . ALA A 1 97 ? 16.266 -17.747 1.332 1.00 71.25 97 ALA A C 1
ATOM 798 O O . ALA A 1 97 ? 15.593 -18.299 2.197 1.00 71.25 97 ALA A O 1
ATOM 799 N N . LEU A 1 98 ? 15.722 -17.305 0.193 1.00 67.00 98 LEU A N 1
ATOM 800 C CA . LEU A 1 98 ? 14.302 -17.461 -0.143 1.00 67.00 98 LEU A CA 1
ATOM 801 C C . LEU A 1 98 ? 13.969 -18.848 -0.720 1.00 67.00 98 LEU A C 1
ATOM 803 O O . LEU A 1 98 ? 12.819 -19.273 -0.666 1.00 67.00 98 LEU A O 1
ATOM 807 N N . THR A 1 99 ? 14.956 -19.555 -1.281 1.00 58.03 99 THR A N 1
ATOM 808 C CA . THR A 1 99 ? 14.740 -20.803 -2.045 1.00 58.03 99 THR A CA 1
ATOM 809 C C . THR A 1 99 ? 15.075 -22.100 -1.304 1.00 58.03 99 THR A C 1
ATOM 811 O O . THR A 1 99 ? 14.599 -23.157 -1.714 1.00 58.03 99 THR A O 1
ATOM 814 N N . LEU A 1 100 ? 15.860 -22.065 -0.221 1.00 51.25 100 LEU A N 1
ATOM 815 C CA . LEU A 1 100 ? 16.309 -23.273 0.486 1.00 51.25 100 LEU A CA 1
ATOM 816 C C . LEU A 1 100 ? 15.895 -23.276 1.961 1.00 51.25 100 LEU A C 1
ATOM 818 O O . LEU A 1 100 ? 16.709 -23.053 2.852 1.00 51.25 100 LEU A O 1
ATOM 822 N N . ALA A 1 101 ? 14.639 -23.639 2.215 1.00 39.41 101 ALA A N 1
ATOM 823 C CA . ALA A 1 101 ? 14.234 -24.220 3.492 1.00 39.41 101 ALA A CA 1
ATOM 824 C C . ALA A 1 101 ? 13.792 -25.681 3.283 1.00 39.41 101 ALA A C 1
ATOM 826 O O . ALA A 1 101 ? 12.602 -25.943 3.103 1.00 39.41 101 ALA A O 1
ATOM 827 N N . PRO A 1 102 ? 14.713 -26.663 3.289 1.00 40.72 102 PRO A N 1
ATOM 828 C CA . PRO A 1 102 ? 14.333 -28.051 3.484 1.00 40.72 102 PRO A CA 1
ATOM 829 C C . PRO A 1 102 ? 14.085 -28.292 4.981 1.00 40.72 102 PRO A C 1
ATOM 831 O O . PRO A 1 102 ? 14.996 -28.231 5.805 1.00 40.72 102 PRO A O 1
ATOM 834 N N . VAL A 1 103 ? 12.829 -28.572 5.333 1.00 43.84 103 VAL A N 1
ATOM 835 C CA . VAL A 1 103 ? 12.454 -29.152 6.629 1.00 43.84 103 VAL A CA 1
ATOM 836 C C . VAL A 1 103 ? 13.048 -30.555 6.702 1.00 43.84 103 VAL A C 1
ATOM 838 O O . VAL A 1 103 ? 12.688 -31.415 5.903 1.00 43.84 103 VAL A O 1
ATOM 841 N N . ASN A 1 104 ? 13.934 -30.797 7.666 1.00 37.53 104 ASN A N 1
ATOM 842 C CA . ASN A 1 104 ? 14.419 -32.135 7.985 1.00 37.53 104 ASN A CA 1
ATOM 843 C C . ASN A 1 104 ? 14.077 -32.444 9.455 1.00 37.53 104 ASN A C 1
ATOM 845 O O . ASN A 1 104 ? 14.578 -31.743 10.337 1.00 37.53 104 ASN A O 1
ATOM 849 N N . PRO A 1 105 ? 13.216 -33.432 9.760 1.00 46.16 105 PRO A N 1
ATOM 850 C CA . PRO A 1 105 ? 12.943 -33.842 11.130 1.00 46.16 105 PRO A CA 1
ATOM 851 C C . PRO A 1 105 ? 13.873 -35.001 11.519 1.00 46.16 105 PRO A C 1
ATOM 853 O O . PRO A 1 105 ? 13.857 -36.046 10.875 1.00 46.16 105 PRO A O 1
ATOM 856 N N . SER A 1 106 ? 14.669 -34.861 12.582 1.00 33.19 106 SER A N 1
ATOM 857 C CA . SER A 1 106 ? 15.289 -36.020 13.248 1.00 33.19 106 SER A CA 1
ATOM 858 C C . SER A 1 106 ? 15.683 -35.696 14.702 1.00 33.19 106 SER A C 1
ATOM 860 O O . SER A 1 106 ? 15.977 -34.534 14.988 1.00 33.19 106 SER A O 1
ATOM 862 N N . PRO A 1 107 ? 15.623 -36.663 15.643 1.00 42.41 107 PRO A N 1
ATOM 863 C CA . PRO A 1 107 ? 15.201 -36.396 17.015 1.00 42.41 107 PRO A CA 1
ATOM 864 C C . PRO A 1 107 ? 16.328 -36.431 18.069 1.00 42.41 107 PRO A C 1
ATOM 866 O O . PRO A 1 107 ? 17.307 -37.160 17.948 1.00 42.41 107 PRO A O 1
ATOM 869 N N . SER A 1 108 ? 16.055 -35.750 19.191 1.00 40.00 108 SER A N 1
ATOM 870 C CA . SER A 1 108 ? 16.543 -36.005 20.567 1.00 40.00 108 SER A CA 1
ATOM 871 C C . SER A 1 108 ? 18.042 -35.878 20.893 1.00 40.00 108 SER A C 1
ATOM 873 O O . SER A 1 108 ? 18.794 -36.833 20.742 1.00 40.00 108 SER A O 1
ATOM 875 N N . GLN A 1 109 ? 18.397 -34.781 21.580 1.00 39.12 109 GLN A N 1
ATOM 876 C CA . GLN A 1 109 ? 19.302 -34.773 22.746 1.00 39.12 109 GLN A CA 1
ATOM 877 C C . GLN A 1 109 ? 18.848 -33.691 23.759 1.00 39.12 109 GLN A C 1
ATOM 879 O O . GLN A 1 109 ? 18.433 -32.614 23.328 1.00 39.12 109 GLN A O 1
ATOM 884 N N . PRO A 1 110 ? 18.873 -33.952 25.087 1.00 42.69 110 PRO A N 1
ATOM 885 C CA . PRO A 1 110 ? 18.468 -32.982 26.107 1.00 42.69 110 PRO A CA 1
ATOM 886 C C . PRO A 1 110 ? 19.585 -31.958 26.424 1.00 42.69 110 PRO A C 1
ATOM 888 O O . PRO A 1 110 ? 20.765 -32.267 26.248 1.00 42.69 110 PRO A O 1
ATOM 891 N N . PRO A 1 111 ? 19.232 -30.747 26.901 1.00 47.31 111 PRO A N 1
ATOM 892 C CA . PRO A 1 111 ? 20.146 -29.609 27.000 1.00 47.31 111 PRO A CA 1
ATOM 893 C C . PRO A 1 111 ? 20.974 -29.576 28.296 1.00 47.31 111 PRO A C 1
ATOM 895 O O . PRO A 1 111 ? 20.495 -29.922 29.376 1.00 47.31 111 PRO A O 1
ATOM 898 N N . LYS A 1 112 ? 22.208 -29.068 28.184 1.00 37.22 112 LYS A N 1
ATOM 899 C CA . LYS A 1 112 ? 23.075 -28.638 29.294 1.00 37.22 112 LYS A CA 1
ATOM 900 C C . LYS A 1 112 ? 22.877 -27.120 29.498 1.00 37.22 112 LYS A C 1
ATOM 902 O O . LYS A 1 112 ? 23.024 -26.398 28.513 1.00 37.22 112 LYS A O 1
ATOM 907 N N . PRO A 1 113 ? 22.505 -26.621 30.693 1.00 52.06 113 PRO A N 1
ATOM 908 C CA . PRO A 1 113 ? 22.083 -25.228 30.857 1.00 52.06 113 PRO A CA 1
ATOM 909 C C . PRO A 1 113 ? 23.236 -24.317 31.296 1.00 52.06 113 PRO A C 1
ATOM 911 O O . PRO A 1 113 ? 23.842 -24.595 32.322 1.00 52.06 113 PRO A O 1
ATOM 914 N N . GLU A 1 114 ? 23.462 -23.208 30.583 1.00 37.00 114 GLU A N 1
ATOM 915 C CA . GLU A 1 114 ? 24.068 -21.966 31.105 1.00 37.00 114 GLU A CA 1
ATOM 916 C C . GLU A 1 114 ? 23.454 -20.733 30.392 1.00 37.00 114 GLU A C 1
ATOM 918 O O . GLU A 1 114 ? 22.892 -20.886 29.304 1.00 37.00 114 GLU A O 1
ATOM 923 N N . PRO A 1 115 ? 23.409 -19.550 31.043 1.00 47.16 115 PRO A N 1
ATOM 924 C CA . PRO A 1 115 ? 22.199 -18.729 31.067 1.00 47.16 115 PRO A CA 1
ATOM 925 C C . PRO A 1 115 ? 22.188 -17.514 30.124 1.00 47.16 115 PRO A C 1
ATOM 927 O O . PRO A 1 115 ? 23.206 -17.071 29.604 1.00 47.16 115 PRO A O 1
ATOM 930 N N . ILE A 1 116 ? 20.990 -16.916 30.073 1.00 50.03 116 ILE A N 1
ATOM 931 C CA . ILE A 1 116 ? 20.557 -15.653 29.448 1.00 50.03 116 ILE A CA 1
ATOM 932 C C . ILE A 1 116 ? 20.052 -15.807 28.008 1.00 50.03 116 ILE A C 1
ATOM 934 O O . ILE A 1 116 ? 20.715 -15.427 27.052 1.00 50.03 116 ILE A O 1
ATOM 938 N N . HIS A 1 117 ? 18.794 -16.240 27.865 1.00 42.31 117 HIS A N 1
ATOM 939 C CA . HIS A 1 117 ? 18.006 -15.924 26.675 1.00 42.31 117 HIS A CA 1
ATOM 940 C C . HIS A 1 117 ? 16.590 -15.490 27.056 1.00 42.31 117 HIS A C 1
ATOM 942 O O . HIS A 1 117 ? 15.853 -16.195 27.743 1.00 42.31 117 HIS A O 1
ATOM 948 N N . VAL A 1 118 ? 16.260 -14.281 26.602 1.00 45.03 118 VAL A N 1
ATOM 949 C CA . VAL A 1 118 ? 14.936 -13.659 26.604 1.00 45.03 118 VAL A CA 1
ATOM 950 C C . VAL A 1 118 ? 13.915 -14.676 26.096 1.00 45.03 118 VAL A C 1
ATOM 952 O O . VAL A 1 118 ? 14.110 -15.280 25.043 1.00 45.03 118 VAL A O 1
ATOM 955 N N . ALA A 1 119 ? 12.854 -14.890 26.868 1.00 38.69 119 ALA A N 1
ATOM 956 C CA . ALA A 1 119 ? 11.820 -15.871 26.583 1.00 38.69 119 ALA A CA 1
ATOM 957 C C . ALA A 1 119 ? 11.122 -15.584 25.239 1.00 38.69 119 ALA A C 1
ATOM 959 O O . ALA A 1 119 ? 10.152 -14.835 25.169 1.00 38.69 119 ALA A O 1
ATOM 960 N N . ALA A 1 120 ? 11.590 -16.220 24.164 1.00 46.91 120 ALA A N 1
ATOM 961 C CA . ALA A 1 120 ? 10.829 -16.406 22.935 1.00 46.91 120 ALA A CA 1
ATOM 962 C C . ALA A 1 120 ? 9.832 -17.558 23.145 1.00 46.91 120 ALA A C 1
ATOM 964 O O . ALA A 1 120 ? 9.961 -18.645 22.583 1.00 46.91 120 ALA A O 1
ATOM 965 N N . THR A 1 121 ? 8.850 -17.352 24.020 1.00 54.66 121 THR A N 1
ATOM 966 C CA . THR A 1 121 ? 7.765 -18.313 24.214 1.00 54.66 121 THR A CA 1
ATOM 967 C C . THR A 1 121 ? 6.692 -18.055 23.165 1.00 54.66 121 THR A C 1
ATOM 969 O O . THR A 1 121 ? 5.788 -17.256 23.383 1.00 54.66 121 THR A O 1
ATOM 972 N N . SER A 1 122 ? 6.801 -18.719 22.012 1.00 52.00 122 SER A N 1
ATOM 973 C CA . SER A 1 122 ? 5.654 -19.297 21.292 1.00 52.00 122 SER A CA 1
ATOM 974 C C . SER A 1 122 ? 6.125 -20.078 20.069 1.00 52.00 122 SER A C 1
ATOM 976 O O . SER A 1 122 ? 6.291 -19.541 18.979 1.00 52.00 122 SER A O 1
ATOM 978 N N . THR A 1 123 ? 6.257 -21.391 20.234 1.00 59.47 123 THR A N 1
ATOM 979 C CA . THR A 1 123 ? 6.273 -22.395 19.158 1.00 59.47 123 THR A CA 1
ATOM 980 C C . THR A 1 123 ? 4.865 -22.609 18.578 1.00 59.47 123 THR A C 1
ATOM 982 O O . THR A 1 123 ? 4.448 -23.732 18.303 1.00 59.47 123 THR A O 1
ATOM 985 N N . HIS A 1 124 ? 4.078 -21.543 18.419 1.00 66.25 124 HIS A N 1
ATOM 986 C CA . HIS A 1 124 ? 2.771 -21.633 17.779 1.00 66.25 124 HIS A CA 1
ATOM 987 C C . HIS A 1 124 ? 2.944 -21.474 16.271 1.00 66.25 124 HIS A C 1
ATOM 989 O O . HIS A 1 124 ? 3.620 -20.561 15.802 1.00 66.25 124 HIS A O 1
ATOM 995 N N . SER A 1 125 ? 2.325 -22.372 15.498 1.00 86.50 125 SER A N 1
ATOM 996 C CA . SER A 1 125 ? 2.200 -22.183 14.052 1.00 86.50 125 SER A CA 1
ATOM 997 C C . SER A 1 125 ? 1.552 -20.822 13.783 1.00 86.50 125 SER A C 1
ATOM 999 O O . SER A 1 125 ? 0.622 -20.435 14.494 1.00 86.50 125 SER A O 1
ATOM 1001 N N . ILE A 1 126 ? 1.990 -20.113 12.737 1.00 80.69 126 ILE A N 1
ATOM 1002 C CA . ILE A 1 126 ? 1.400 -18.829 12.309 1.00 80.69 126 ILE A CA 1
ATOM 1003 C C . ILE A 1 126 ? -0.128 -18.943 12.204 1.00 80.69 126 ILE A C 1
ATOM 1005 O O . ILE A 1 126 ? -0.849 -18.036 12.606 1.00 80.69 126 ILE A O 1
ATOM 1009 N N . ARG A 1 127 ? -0.637 -20.096 11.753 1.00 72.31 127 ARG A N 1
ATOM 1010 C CA . ARG A 1 127 ? -2.076 -20.372 11.674 1.00 72.31 127 ARG A CA 1
ATOM 1011 C C . ARG A 1 127 ? -2.777 -20.291 13.033 1.00 72.31 127 ARG A C 1
ATOM 1013 O O . ARG A 1 127 ? -3.880 -19.764 13.107 1.00 72.31 127 ARG A O 1
ATOM 1020 N N . THR A 1 128 ? -2.139 -20.787 14.091 1.00 84.19 128 THR A N 1
ATOM 1021 C CA . THR A 1 128 ? -2.658 -20.742 15.465 1.00 84.19 128 THR A CA 1
ATOM 1022 C C . THR A 1 128 ? -2.693 -19.309 15.997 1.00 84.19 128 THR A C 1
ATOM 1024 O O . THR A 1 128 ? -3.662 -18.919 16.644 1.00 84.19 128 THR A O 1
ATOM 1027 N N . LEU A 1 129 ? -1.678 -18.500 15.674 1.00 84.00 129 LEU A N 1
ATOM 1028 C CA . LEU A 1 129 ? -1.669 -17.074 16.014 1.00 84.00 129 LEU A CA 1
ATOM 1029 C C . LEU A 1 129 ? -2.766 -16.313 15.263 1.00 84.00 129 LEU A C 1
ATOM 1031 O O . LEU A 1 129 ? -3.466 -15.505 15.864 1.00 84.00 129 LEU A O 1
ATOM 1035 N N . ILE A 1 130 ? -2.971 -16.621 13.978 1.00 81.69 130 ILE A N 1
ATOM 1036 C CA . ILE A 1 130 ? -4.044 -16.020 13.178 1.00 81.69 130 ILE A CA 1
ATOM 1037 C C . ILE A 1 130 ? -5.419 -16.370 13.756 1.00 81.69 130 ILE A C 1
ATOM 1039 O O . ILE A 1 130 ? -6.262 -15.489 13.880 1.00 81.69 130 ILE A O 1
ATOM 1043 N N . SER A 1 131 ? -5.638 -17.625 14.166 1.00 79.94 131 SER A N 1
ATOM 1044 C CA . SER A 1 131 ? -6.909 -18.036 14.781 1.00 79.94 131 SER A CA 1
ATOM 1045 C C . SER A 1 131 ? -7.177 -17.403 16.148 1.00 79.94 131 SER A C 1
ATOM 1047 O O . SER A 1 131 ? -8.314 -17.422 16.601 1.00 79.94 131 SER A O 1
ATOM 1049 N N . ALA A 1 132 ? -6.150 -16.862 16.810 1.00 84.19 132 ALA A N 1
ATOM 1050 C CA . ALA A 1 132 ? -6.305 -16.146 18.072 1.00 84.19 132 ALA A CA 1
ATOM 1051 C C . ALA A 1 132 ? -6.706 -14.673 17.876 1.00 84.19 132 ALA A C 1
ATOM 1053 O O . ALA A 1 132 ? -7.019 -13.994 18.855 1.00 84.19 132 ALA A O 1
ATOM 1054 N N . PHE A 1 133 ? -6.683 -14.150 16.643 1.00 83.50 133 PHE A N 1
ATOM 1055 C CA . PHE A 1 133 ? -7.156 -12.795 16.388 1.00 83.50 133 PHE A CA 1
ATOM 1056 C C . PHE A 1 133 ? -8.686 -12.737 16.394 1.00 83.50 133 PHE A C 1
ATOM 1058 O O . PHE A 1 133 ? -9.331 -13.620 15.825 1.00 83.50 133 PHE A O 1
ATOM 1065 N N . PRO A 1 134 ? -9.271 -11.683 16.994 1.00 83.56 134 PRO A N 1
ATOM 1066 C CA . PRO A 1 134 ? -10.705 -11.470 16.914 1.00 83.56 134 PRO A CA 1
ATOM 1067 C C . PRO A 1 134 ? -11.128 -11.311 15.445 1.00 83.56 134 PRO A C 1
ATOM 1069 O O . PRO A 1 134 ? -10.375 -10.728 14.649 1.00 83.56 134 PRO A O 1
ATOM 1072 N N . PRO A 1 135 ? -12.312 -11.820 15.065 1.00 83.81 135 PRO A N 1
ATOM 1073 C CA . PRO A 1 135 ? -12.844 -11.644 13.723 1.00 83.81 135 PRO A CA 1
ATOM 1074 C C . PRO A 1 135 ? -13.006 -10.154 13.399 1.00 83.81 135 PRO A C 1
ATOM 1076 O O . PRO A 1 135 ? -13.238 -9.325 14.280 1.00 83.81 135 PRO A O 1
ATOM 1079 N N . ALA A 1 136 ? -12.919 -9.802 12.114 1.00 75.50 136 ALA A N 1
ATOM 1080 C CA . ALA A 1 136 ? -12.983 -8.408 11.668 1.00 75.50 136 ALA A CA 1
ATOM 1081 C C . ALA A 1 136 ? -14.262 -7.673 12.122 1.00 75.50 136 ALA A C 1
ATOM 1083 O O . ALA A 1 136 ? -14.227 -6.466 12.344 1.00 75.50 136 ALA A O 1
ATOM 1084 N N . SER A 1 137 ? -15.362 -8.406 12.321 1.00 78.00 137 SER A N 1
ATOM 1085 C CA . SER A 1 137 ? -16.642 -7.894 12.824 1.00 78.00 137 SER A CA 1
ATOM 1086 C C . SER A 1 137 ? -16.598 -7.396 14.272 1.00 78.00 137 SER A C 1
ATOM 1088 O O . SER A 1 137 ? -17.425 -6.576 14.651 1.00 78.00 137 SER A O 1
ATOM 1090 N N . GLU A 1 138 ? -15.657 -7.881 15.084 1.00 86.38 138 GLU A N 1
ATOM 1091 C CA . GLU A 1 138 ? -15.500 -7.479 16.490 1.00 86.38 138 GLU A CA 1
ATOM 1092 C C . GLU A 1 138 ? -14.530 -6.305 16.664 1.00 86.38 138 GLU A C 1
ATOM 1094 O O . GLU A 1 138 ? -14.419 -5.727 17.745 1.00 86.38 138 GLU A O 1
ATOM 1099 N N . LEU A 1 139 ? -13.816 -5.925 15.605 1.00 89.25 139 LEU A N 1
ATOM 1100 C CA . LEU A 1 139 ? -12.904 -4.793 15.654 1.00 89.25 139 LEU A CA 1
ATOM 1101 C C . LEU A 1 139 ? -13.714 -3.497 15.663 1.00 89.25 139 LEU A C 1
ATOM 1103 O O . LEU A 1 139 ? -14.357 -3.167 14.675 1.00 89.25 139 LEU A O 1
ATOM 1107 N N . ALA A 1 140 ? -13.630 -2.726 16.743 1.00 90.62 140 ALA A N 1
ATOM 1108 C CA . ALA A 1 140 ? -14.244 -1.405 16.871 1.00 90.62 140 ALA A CA 1
ATOM 1109 C C . ALA A 1 140 ? -13.171 -0.319 17.053 1.00 90.62 140 ALA A C 1
ATOM 1111 O O . ALA A 1 140 ? -12.034 -0.608 17.430 1.00 90.62 140 ALA A O 1
ATOM 1112 N N . PHE A 1 141 ? -13.527 0.939 16.789 1.00 92.25 141 PHE A N 1
ATOM 1113 C CA . PHE A 1 141 ? -12.725 2.060 17.275 1.00 92.25 141 PHE A CA 1
ATOM 1114 C C . PHE A 1 141 ? -13.049 2.263 18.756 1.00 92.25 141 PHE A C 1
ATOM 1116 O O . PHE A 1 141 ? -14.184 2.592 19.098 1.00 92.25 141 PHE A O 1
ATOM 1123 N N . SER A 1 142 ? -12.064 2.050 19.623 1.00 89.38 142 SER A N 1
ATOM 1124 C CA . SER A 1 142 ? -12.166 2.290 21.063 1.00 89.38 142 SER A CA 1
ATOM 1125 C C . SER A 1 142 ? -11.438 3.582 21.435 1.00 89.38 142 SER A C 1
ATOM 1127 O O . SER A 1 142 ? -10.428 3.903 20.800 1.00 89.38 142 SER A O 1
ATOM 1129 N N . PRO A 1 143 ? -11.917 4.328 22.441 1.00 90.19 143 PRO A N 1
ATOM 1130 C CA . PRO A 1 143 ? -11.185 5.483 22.928 1.00 90.19 143 PRO A CA 1
ATOM 1131 C C . PRO A 1 143 ? -9.970 5.019 23.741 1.00 90.19 143 PRO A C 1
ATOM 1133 O O . PRO A 1 143 ? -9.955 3.906 24.268 1.00 90.19 143 PRO A O 1
ATOM 1136 N N . GLU A 1 144 ? -8.954 5.872 23.841 1.00 87.88 144 GLU A N 1
ATOM 1137 C CA . GLU A 1 144 ? -7.849 5.671 24.790 1.00 87.88 144 GLU A CA 1
ATOM 1138 C C . GLU A 1 144 ? -8.301 5.961 26.232 1.00 87.88 144 GLU A C 1
ATOM 1140 O O . GLU A 1 144 ? -7.909 5.263 27.160 1.00 87.88 144 GLU A O 1
ATOM 1145 N N . ASP A 1 145 ? -9.179 6.955 26.397 1.00 90.12 145 ASP A N 1
ATOM 1146 C CA . ASP A 1 145 ? -9.817 7.339 27.657 1.00 90.12 145 ASP A CA 1
ATOM 1147 C C . ASP A 1 145 ? -11.305 6.954 27.629 1.00 90.12 145 ASP A C 1
ATOM 1149 O O . ASP A 1 145 ? -12.069 7.461 26.807 1.00 90.12 145 ASP A O 1
ATOM 1153 N N . GLU A 1 146 ? -11.732 6.074 28.537 1.00 89.44 146 GLU A N 1
ATOM 1154 C CA . GLU A 1 146 ? -13.112 5.568 28.621 1.00 89.44 146 GLU A CA 1
ATOM 1155 C C . GLU A 1 146 ? -14.165 6.673 28.802 1.00 89.44 146 GLU A C 1
ATOM 1157 O O . GLU A 1 146 ? -15.334 6.480 28.461 1.00 89.44 146 GLU A O 1
ATOM 1162 N N . HIS A 1 147 ? -13.773 7.845 29.309 1.00 91.38 147 HIS A N 1
ATOM 1163 C CA . HIS A 1 147 ? -14.677 8.979 29.497 1.00 91.38 147 HIS A CA 1
ATOM 1164 C C . HIS A 1 147 ? -14.919 9.792 28.218 1.00 91.38 147 HIS A C 1
ATOM 1166 O O . HIS A 1 147 ? -15.792 10.666 28.203 1.00 91.38 147 HIS A O 1
ATOM 1172 N N . GLN A 1 148 ? -14.171 9.528 27.143 1.00 91.25 148 GLN A N 1
ATOM 1173 C CA . GLN A 1 148 ? -14.238 10.296 25.904 1.00 91.25 148 GLN A CA 1
ATOM 1174 C C . GLN A 1 148 ? -15.019 9.569 24.800 1.00 91.25 148 GLN A C 1
ATOM 1176 O O . GLN A 1 148 ? -14.911 8.352 24.634 1.00 91.25 148 GLN A O 1
ATOM 1181 N N . PRO A 1 149 ? -15.806 10.301 23.989 1.00 90.88 149 PRO A N 1
ATOM 1182 C CA . PRO A 1 149 ? -16.550 9.702 22.891 1.00 90.88 149 PRO A CA 1
ATOM 1183 C C . PRO A 1 149 ? -15.645 9.380 21.694 1.00 90.88 149 PRO A C 1
ATOM 1185 O O . PRO A 1 149 ? -14.765 10.156 21.326 1.00 90.88 149 PRO A O 1
ATOM 1188 N N . VAL A 1 150 ? -15.953 8.290 20.985 1.00 92.19 150 VAL A N 1
ATOM 1189 C CA . VAL A 1 150 ? -15.301 7.939 19.713 1.00 92.19 150 VAL A CA 1
ATOM 1190 C C . VAL A 1 150 ? -16.169 8.380 18.539 1.00 92.19 150 VAL A C 1
ATOM 1192 O O . VAL A 1 150 ? -17.046 7.652 18.076 1.00 92.19 150 VAL A O 1
ATOM 1195 N N . LEU A 1 151 ? -15.939 9.593 18.036 1.00 91.94 151 LEU A N 1
ATOM 1196 C CA . LEU A 1 151 ? -16.762 10.156 16.957 1.00 91.94 151 LEU A CA 1
ATOM 1197 C C . LEU A 1 151 ? -16.628 9.376 15.643 1.00 91.94 151 LEU A C 1
ATOM 1199 O O . LEU A 1 151 ? -17.623 9.171 14.951 1.00 91.94 151 LEU A O 1
ATOM 1203 N N . ILE A 1 152 ? -15.425 8.883 15.338 1.00 92.88 152 ILE A N 1
ATOM 1204 C CA . ILE A 1 152 ? -15.157 8.099 14.125 1.00 92.88 152 ILE A CA 1
ATOM 1205 C C . ILE A 1 152 ? -15.922 6.765 14.102 1.00 92.88 152 ILE A C 1
ATOM 1207 O O . ILE A 1 152 ? -16.274 6.287 13.031 1.00 92.88 152 ILE A O 1
ATOM 1211 N N . ALA A 1 153 ? -16.267 6.201 15.268 1.00 91.56 153 ALA A N 1
ATOM 1212 C CA . ALA A 1 153 ? -17.039 4.960 15.371 1.00 91.56 153 ALA A CA 1
ATOM 1213 C C . ALA A 1 153 ? -18.505 5.116 14.932 1.00 91.56 153 ALA A C 1
ATOM 1215 O O . ALA A 1 153 ? -19.177 4.122 14.680 1.00 91.56 153 ALA A O 1
ATOM 1216 N N . ARG A 1 154 ? -19.019 6.352 14.858 1.00 92.44 154 ARG A N 1
ATOM 1217 C CA . ARG A 1 154 ? -20.398 6.636 14.423 1.00 92.44 154 ARG A CA 1
ATOM 1218 C C . ARG A 1 154 ? -20.541 6.683 12.903 1.00 92.44 154 ARG A C 1
ATOM 1220 O O . ARG A 1 154 ? -21.662 6.778 12.410 1.00 92.44 154 ARG A O 1
ATOM 1227 N N . VAL A 1 155 ? -19.425 6.690 12.181 1.00 93.50 155 VAL A N 1
ATOM 1228 C CA . VAL A 1 155 ? -19.392 6.798 10.725 1.00 93.50 155 VAL A CA 1
ATOM 1229 C C . VAL A 1 155 ? -19.459 5.387 10.125 1.00 93.50 155 VAL A C 1
ATOM 1231 O O . VAL A 1 155 ? -18.649 4.548 10.519 1.00 93.50 155 VAL A O 1
ATOM 1234 N N . PRO A 1 156 ? -20.391 5.108 9.193 1.00 93.94 156 PRO A N 1
ATOM 1235 C CA . PRO A 1 156 ? -20.414 3.855 8.442 1.00 93.94 156 PRO A CA 1
ATOM 1236 C C . PRO A 1 156 ? -19.120 3.615 7.660 1.00 93.94 156 PRO A C 1
ATOM 1238 O O . PRO A 1 156 ? -18.463 4.564 7.216 1.00 93.94 156 PRO A O 1
ATOM 1241 N N . ASP A 1 157 ? -18.779 2.347 7.447 1.00 91.69 157 ASP A N 1
ATOM 1242 C CA . ASP A 1 157 ? -17.511 1.961 6.825 1.00 91.69 157 ASP A CA 1
ATOM 1243 C C . ASP A 1 157 ? -17.391 2.464 5.385 1.00 91.69 157 ASP A C 1
ATOM 1245 O O . ASP A 1 157 ? -16.312 2.876 4.969 1.00 91.69 157 ASP A O 1
ATOM 1249 N N . GLU A 1 158 ? -18.498 2.560 4.651 1.00 93.50 158 GLU A N 1
ATOM 1250 C CA . GLU A 1 158 ? -18.522 3.077 3.281 1.00 93.50 158 GLU A CA 1
ATOM 1251 C C . GLU A 1 158 ? -18.092 4.547 3.225 1.00 93.50 158 GLU A C 1
ATOM 1253 O O . GLU A 1 158 ? -17.369 4.959 2.316 1.00 93.50 158 GLU A O 1
ATOM 1258 N N . LEU A 1 159 ? -18.504 5.345 4.217 1.00 94.88 159 LEU A N 1
ATOM 1259 C CA . LEU A 1 159 ? -18.119 6.752 4.305 1.00 94.88 159 LEU A CA 1
ATOM 1260 C C . LEU A 1 159 ? -16.663 6.901 4.745 1.00 94.88 159 LEU A C 1
ATOM 1262 O O . LEU A 1 159 ? -15.966 7.775 4.233 1.00 94.88 159 LEU A O 1
ATOM 1266 N N . LEU A 1 160 ? -16.182 6.038 5.645 1.00 94.44 160 LEU A N 1
ATOM 1267 C CA . LEU A 1 160 ? -14.765 6.006 6.004 1.00 94.44 160 LEU A CA 1
ATOM 1268 C C . LEU A 1 160 ? -13.902 5.651 4.791 1.00 94.44 160 LEU A C 1
ATOM 1270 O O . LEU A 1 160 ? -12.953 6.372 4.500 1.00 94.44 160 LEU A O 1
ATOM 1274 N N . LEU A 1 161 ? -14.258 4.605 4.042 1.00 93.62 161 LEU A N 1
ATOM 1275 C CA . LEU A 1 161 ? -13.564 4.218 2.812 1.00 93.62 161 LEU A CA 1
ATOM 1276 C C . LEU A 1 161 ? -13.591 5.342 1.771 1.00 93.62 161 LEU A C 1
ATOM 1278 O O . LEU A 1 161 ? -12.568 5.623 1.148 1.00 93.62 161 LEU A O 1
ATOM 1282 N N . HIS A 1 162 ? -14.722 6.035 1.619 1.00 93.94 162 HIS A N 1
ATOM 1283 C CA . HIS A 1 162 ? -14.825 7.183 0.720 1.00 93.94 162 HIS A CA 1
ATOM 1284 C C . HIS A 1 162 ? -13.882 8.329 1.118 1.00 93.94 162 HIS A C 1
ATOM 1286 O O . HIS A 1 162 ? -13.186 8.870 0.262 1.00 93.94 162 HIS A O 1
ATOM 1292 N N . VAL A 1 163 ? -13.804 8.667 2.409 1.00 94.69 163 VAL A N 1
ATOM 1293 C CA . VAL A 1 163 ? -12.857 9.677 2.911 1.00 94.69 163 VAL A CA 1
ATOM 1294 C C . VAL A 1 163 ? -11.413 9.225 2.692 1.00 94.69 163 VAL A C 1
ATOM 1296 O O . VAL A 1 163 ? -10.587 10.017 2.243 1.00 94.69 163 VAL A O 1
ATOM 1299 N N . LEU A 1 164 ? -11.100 7.953 2.955 1.00 95.12 164 LEU A N 1
ATOM 1300 C CA . LEU A 1 164 ? -9.757 7.402 2.759 1.00 95.12 164 LEU A CA 1
ATOM 1301 C C . LEU A 1 164 ? -9.308 7.464 1.292 1.00 95.12 164 LEU A C 1
ATOM 1303 O O . LEU A 1 164 ? -8.136 7.736 1.045 1.00 95.12 164 LEU A O 1
ATOM 1307 N N . LYS A 1 165 ? -10.220 7.296 0.324 1.00 92.94 165 LYS A N 1
ATOM 1308 C CA . LYS A 1 165 ? -9.924 7.453 -1.114 1.00 92.94 165 LYS A CA 1
ATOM 1309 C C . LYS A 1 165 ? -9.469 8.864 -1.503 1.00 92.94 165 LYS A C 1
ATOM 1311 O O . LYS A 1 165 ? -8.851 9.029 -2.549 1.00 92.94 165 LYS A O 1
ATOM 1316 N N . MET A 1 166 ? -9.766 9.878 -0.689 1.00 93.62 166 MET A N 1
ATOM 1317 C CA . MET A 1 166 ? -9.339 11.261 -0.933 1.00 93.62 166 MET A CA 1
ATOM 1318 C C . MET A 1 166 ? -7.938 11.570 -0.383 1.00 93.62 166 MET A C 1
ATOM 1320 O O . MET A 1 166 ? -7.419 12.661 -0.623 1.00 93.62 166 MET A O 1
ATOM 1324 N N . LEU A 1 167 ? -7.342 10.654 0.384 1.00 94.19 167 LEU A N 1
ATOM 1325 C CA . LEU A 1 167 ? -6.042 10.845 1.025 1.00 94.19 167 LEU A CA 1
ATOM 1326 C C . LEU A 1 167 ? -4.898 10.303 0.164 1.00 94.19 167 LEU A C 1
ATOM 1328 O O . LEU A 1 167 ? -5.076 9.414 -0.662 1.00 94.19 167 LEU A O 1
ATOM 1332 N N . ASP A 1 168 ? -3.689 10.812 0.394 1.00 93.88 168 ASP A N 1
ATOM 1333 C CA . ASP A 1 168 ? -2.466 10.256 -0.175 1.00 93.88 168 ASP A CA 1
ATOM 1334 C C . ASP A 1 168 ? -2.050 8.959 0.539 1.00 93.88 168 ASP A C 1
ATOM 1336 O O . ASP A 1 168 ? -2.342 8.736 1.718 1.00 93.88 168 ASP A O 1
ATOM 1340 N N . VAL A 1 169 ? -1.303 8.112 -0.171 1.00 93.12 169 VAL A N 1
ATOM 1341 C CA . VAL A 1 169 ? -0.841 6.807 0.331 1.00 93.12 169 VAL A CA 1
ATOM 1342 C C . VAL A 1 169 ? -0.138 6.905 1.697 1.00 93.12 169 VAL A C 1
ATOM 1344 O O . VAL A 1 169 ? -0.502 6.144 2.595 1.00 93.12 169 VAL A O 1
ATOM 1347 N N . PRO A 1 170 ? 0.805 7.843 1.937 1.00 94.69 170 PRO A N 1
ATOM 1348 C CA . PRO A 1 170 ? 1.398 8.022 3.263 1.00 94.69 170 PRO A CA 1
ATOM 1349 C C . PRO A 1 170 ? 0.385 8.316 4.375 1.00 94.69 170 PRO A C 1
ATOM 1351 O O . PRO A 1 170 ? 0.565 7.867 5.506 1.00 94.69 170 PRO A O 1
ATOM 1354 N N . SER A 1 171 ? -0.671 9.080 4.101 1.00 97.25 171 SER A N 1
ATOM 1355 C CA . SER A 1 171 ? -1.712 9.365 5.094 1.00 97.25 171 SER A CA 1
ATOM 1356 C C . SER A 1 171 ? -2.581 8.147 5.380 1.00 97.25 171 SER A C 1
ATOM 1358 O O . SER A 1 171 ? -2.891 7.897 6.545 1.00 97.25 171 SER A O 1
ATOM 1360 N N . ILE A 1 172 ? -2.894 7.348 4.357 1.00 96.25 172 ILE A N 1
ATOM 1361 C CA . ILE A 1 172 ? -3.591 6.064 4.516 1.00 96.25 172 ILE A CA 1
ATOM 1362 C C . ILE A 1 172 ? -2.766 5.119 5.401 1.00 96.25 172 ILE A C 1
ATOM 1364 O O . ILE A 1 172 ? -3.296 4.556 6.357 1.00 96.25 172 ILE A O 1
ATOM 1368 N N . GLU A 1 173 ? -1.458 4.990 5.153 1.00 95.44 173 GLU A N 1
ATOM 1369 C CA . GLU A 1 173 ? -0.576 4.156 5.983 1.00 95.44 173 GLU A CA 1
ATOM 1370 C C . GLU A 1 173 ? -0.464 4.660 7.420 1.00 95.44 173 GLU A C 1
ATOM 1372 O O . GLU A 1 173 ? -0.502 3.864 8.354 1.00 95.44 173 GLU A O 1
ATOM 1377 N N . ARG A 1 174 ? -0.361 5.977 7.626 1.00 97.62 174 ARG A N 1
ATOM 1378 C CA . ARG A 1 174 ? -0.346 6.549 8.980 1.00 97.62 174 ARG A CA 1
ATOM 1379 C C . ARG A 1 174 ? -1.645 6.255 9.722 1.00 97.62 174 ARG A C 1
ATOM 1381 O O . ARG A 1 174 ? -1.600 5.883 10.891 1.00 97.62 174 ARG A O 1
ATOM 1388 N N . PHE A 1 175 ? -2.786 6.371 9.045 1.00 96.50 175 PHE A N 1
ATOM 1389 C CA . PHE A 1 175 ? -4.076 6.006 9.620 1.00 96.50 175 PHE A CA 1
ATOM 1390 C C . PHE A 1 175 ? -4.153 4.507 9.950 1.00 96.50 175 PHE A C 1
ATOM 1392 O O . PHE A 1 175 ? -4.637 4.140 11.020 1.00 96.50 175 PHE A O 1
ATOM 1399 N N . ALA A 1 176 ? -3.600 3.639 9.097 1.00 95.75 176 ALA A N 1
ATOM 1400 C CA . ALA A 1 176 ? -3.564 2.192 9.315 1.00 95.75 176 ALA A CA 1
ATOM 1401 C C . ALA A 1 176 ? -2.878 1.782 10.631 1.00 95.75 176 ALA A C 1
ATOM 1403 O O . ALA A 1 176 ? -3.179 0.718 11.171 1.00 95.75 176 ALA A O 1
ATOM 1404 N N . LEU A 1 177 ? -1.965 2.609 11.148 1.00 95.50 177 LEU A N 1
ATOM 1405 C CA . LEU A 1 177 ? -1.223 2.348 12.383 1.00 95.50 177 LEU A CA 1
ATOM 1406 C C . LEU A 1 177 ? -1.994 2.711 13.661 1.00 95.50 177 LEU A C 1
ATOM 1408 O O . LEU A 1 177 ? -1.565 2.320 14.742 1.00 95.50 177 LEU A O 1
ATOM 1412 N N . VAL A 1 178 ? -3.118 3.430 13.564 1.00 93.81 178 VAL A N 1
ATOM 1413 C CA . VAL A 1 178 ? -3.857 3.932 14.738 1.00 93.81 178 VAL A CA 1
ATOM 1414 C C . VAL A 1 178 ? -4.445 2.792 15.570 1.00 93.81 178 VAL A C 1
ATOM 1416 O O . VAL A 1 178 ? -4.337 2.784 16.791 1.00 93.81 178 VAL A O 1
ATOM 1419 N N . CYS A 1 179 ? -5.091 1.820 14.923 1.00 92.00 179 CYS A N 1
ATOM 1420 C CA . CYS A 1 179 ? -5.665 0.658 15.598 1.00 92.00 179 CYS A CA 1
ATOM 1421 C C . CYS A 1 179 ? -5.878 -0.505 14.621 1.00 92.00 179 CYS A C 1
ATOM 1423 O O . CYS A 1 179 ? -5.828 -0.340 13.400 1.00 92.00 179 CYS A O 1
ATOM 1425 N N . ARG A 1 180 ? -6.193 -1.695 15.151 1.00 91.12 180 ARG A N 1
ATOM 1426 C CA . ARG A 1 180 ? -6.472 -2.889 14.331 1.00 91.12 180 ARG A CA 1
ATOM 1427 C C . ARG A 1 180 ? -7.628 -2.674 13.348 1.00 91.12 180 ARG A C 1
ATOM 1429 O O . ARG A 1 180 ? -7.524 -3.111 12.207 1.00 91.12 180 ARG A O 1
ATOM 1436 N N . ARG A 1 181 ? -8.694 -1.967 13.753 1.00 92.69 181 ARG A N 1
ATOM 1437 C CA . ARG A 1 181 ? -9.819 -1.636 12.860 1.00 92.69 181 ARG A CA 1
ATOM 1438 C C . ARG A 1 181 ? -9.374 -0.754 11.693 1.00 92.69 181 ARG A C 1
ATOM 1440 O O . ARG A 1 181 ? -9.697 -1.058 10.551 1.00 92.69 181 ARG A O 1
ATOM 1447 N N . ALA A 1 182 ? -8.583 0.287 11.964 1.00 94.50 182 ALA A N 1
ATOM 1448 C CA . ALA A 1 182 ? -8.024 1.146 10.920 1.00 94.50 182 ALA A CA 1
ATOM 1449 C C . ALA A 1 182 ? -7.144 0.347 9.948 1.00 94.50 182 ALA A C 1
ATOM 1451 O O . ALA A 1 182 ? -7.232 0.533 8.733 1.00 94.50 182 ALA A O 1
ATOM 1452 N N . ARG A 1 183 ? -6.344 -0.599 10.458 1.00 93.88 183 ARG A N 1
ATOM 1453 C CA . ARG A 1 183 ? -5.557 -1.489 9.601 1.00 93.88 183 ARG A CA 1
ATOM 1454 C C . ARG A 1 183 ? -6.434 -2.342 8.686 1.00 93.88 183 ARG A C 1
ATOM 1456 O O . ARG A 1 183 ? -6.105 -2.477 7.516 1.00 93.88 183 ARG A O 1
ATOM 1463 N N . VAL A 1 184 ? -7.532 -2.900 9.191 1.00 92.25 184 VAL A N 1
ATOM 1464 C CA . VAL A 1 184 ? -8.449 -3.706 8.369 1.00 92.25 184 VAL A CA 1
ATOM 1465 C C . VAL A 1 184 ? -9.114 -2.857 7.284 1.00 92.25 184 VAL A C 1
ATOM 1467 O O . VAL A 1 184 ? -9.090 -3.254 6.124 1.00 92.25 184 VAL A O 1
ATOM 1470 N N . LEU A 1 185 ? -9.607 -1.661 7.621 1.00 93.19 185 LEU A N 1
ATOM 1471 C CA . LEU A 1 185 ? -10.222 -0.749 6.645 1.00 93.19 185 LEU A CA 1
ATOM 1472 C C . LEU A 1 185 ? -9.246 -0.319 5.541 1.00 93.19 185 LEU A C 1
ATOM 1474 O O . LEU A 1 185 ? -9.605 -0.253 4.374 1.00 93.19 185 LEU A O 1
ATOM 1478 N N . THR A 1 186 ? -7.990 -0.044 5.893 1.00 95.00 186 THR A N 1
ATOM 1479 C CA . THR A 1 186 ? -6.969 0.416 4.932 1.00 95.00 186 THR A CA 1
ATOM 1480 C C . THR A 1 186 ? -6.381 -0.692 4.063 1.00 95.00 186 THR A C 1
ATOM 1482 O O . THR A 1 186 ? -5.612 -0.402 3.148 1.00 95.00 186 THR A O 1
ATOM 1485 N N . VAL A 1 187 ? -6.704 -1.958 4.329 1.00 91.88 187 VAL A N 1
ATOM 1486 C CA . VAL A 1 187 ? -6.316 -3.104 3.487 1.00 91.88 187 VAL A CA 1
ATOM 1487 C C . VAL A 1 187 ? -7.382 -3.409 2.427 1.00 91.88 187 VAL A C 1
ATOM 1489 O O . VAL A 1 187 ? -7.104 -4.165 1.501 1.00 91.88 187 VAL A O 1
ATOM 1492 N N . ASP A 1 188 ? -8.560 -2.784 2.513 1.00 92.00 188 ASP A N 1
ATOM 1493 C CA . ASP A 1 188 ? -9.660 -2.987 1.574 1.00 92.00 188 ASP A CA 1
ATOM 1494 C C . ASP A 1 188 ? -9.219 -2.806 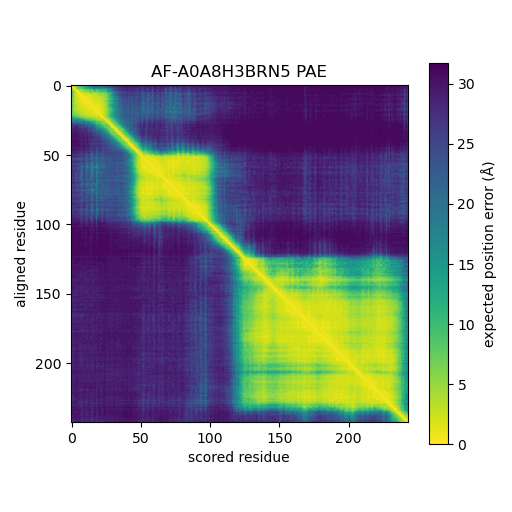0.103 1.00 92.00 188 ASP A C 1
ATOM 1496 O O . ASP A 1 188 ? -8.637 -1.774 -0.240 1.00 92.00 188 ASP A O 1
ATOM 1500 N N . PRO A 1 189 ? -9.462 -3.784 -0.790 1.00 91.56 189 PRO A N 1
ATOM 1501 C CA . PRO A 1 189 ? -8.950 -3.741 -2.159 1.00 91.56 189 PRO A CA 1
ATOM 1502 C C . PRO A 1 189 ? -9.547 -2.599 -2.991 1.00 91.56 189 PRO A C 1
ATOM 1504 O O . PRO A 1 189 ? -8.857 -2.074 -3.872 1.00 91.56 189 PRO A O 1
ATOM 1507 N N . ASP A 1 190 ? -10.783 -2.174 -2.713 1.00 90.88 190 ASP A N 1
ATOM 1508 C CA . ASP A 1 190 ? -11.437 -1.094 -3.453 1.00 90.88 190 ASP A CA 1
ATOM 1509 C C . ASP A 1 190 ? -10.830 0.274 -3.126 1.00 90.88 190 ASP A C 1
ATOM 1511 O O . ASP A 1 190 ? -10.897 1.182 -3.963 1.00 90.88 190 ASP A O 1
ATOM 1515 N N . LEU A 1 191 ? -10.181 0.421 -1.964 1.00 94.06 191 LEU A N 1
ATOM 1516 C CA . LEU A 1 191 ? -9.365 1.592 -1.631 1.00 94.06 191 LEU A CA 1
ATOM 1517 C C . LEU A 1 191 ? -8.135 1.709 -2.547 1.00 94.06 191 LEU A C 1
ATOM 1519 O O . LEU A 1 191 ? -7.782 2.806 -2.973 1.00 94.06 191 LEU A O 1
ATOM 1523 N N . TRP A 1 192 ? -7.494 0.584 -2.880 1.00 95.19 192 TRP A N 1
ATOM 1524 C CA . TRP A 1 192 ? -6.247 0.558 -3.663 1.00 95.19 192 TRP A CA 1
ATOM 1525 C C . TRP A 1 192 ? -6.462 0.483 -5.171 1.00 95.19 192 TRP A C 1
ATOM 1527 O O . TRP A 1 192 ? -5.556 0.807 -5.941 1.00 95.19 192 TRP A O 1
ATOM 1537 N N . ARG A 1 193 ? -7.660 0.090 -5.610 1.00 93.56 193 ARG A N 1
ATOM 1538 C CA . ARG A 1 193 ? -8.011 -0.053 -7.026 1.00 93.56 193 ARG A CA 1
ATOM 1539 C C . ARG A 1 193 ? -7.763 1.222 -7.832 1.00 93.56 193 ARG A C 1
ATOM 1541 O O . ARG A 1 193 ? -7.205 1.154 -8.929 1.00 93.56 193 ARG A O 1
ATOM 1548 N N . ASP A 1 194 ? -8.141 2.375 -7.291 1.00 91.62 194 ASP A N 1
ATOM 1549 C CA . ASP A 1 194 ? -7.980 3.662 -7.975 1.00 91.62 194 ASP A CA 1
ATOM 1550 C C . ASP A 1 194 ? -6.490 4.019 -8.105 1.00 91.62 194 ASP A C 1
ATOM 1552 O O . ASP A 1 194 ? -6.022 4.373 -9.186 1.00 91.62 194 ASP A O 1
ATOM 1556 N N . PHE A 1 195 ? -5.695 3.794 -7.052 1.00 92.88 195 PHE A N 1
ATOM 1557 C CA . PHE A 1 195 ? -4.242 3.980 -7.107 1.00 92.88 195 PHE A CA 1
ATOM 1558 C C . PHE A 1 195 ? -3.577 3.083 -8.151 1.00 92.88 195 PHE A C 1
ATOM 1560 O O . PHE A 1 195 ? -2.742 3.555 -8.922 1.00 92.88 195 PHE A O 1
ATOM 1567 N N . VAL A 1 196 ? -3.953 1.805 -8.209 1.00 94.88 196 VAL A N 1
ATOM 1568 C CA . VAL A 1 196 ? -3.419 0.853 -9.190 1.00 94.88 196 VAL A CA 1
ATOM 1569 C C . VAL A 1 196 ? -3.779 1.276 -10.614 1.00 94.88 196 VAL A C 1
ATOM 1571 O O . VAL A 1 196 ? -2.897 1.363 -11.465 1.00 94.88 196 VAL A O 1
ATOM 1574 N N . THR A 1 197 ? -5.057 1.556 -10.875 1.00 93.88 197 THR A N 1
ATOM 1575 C CA . THR A 1 197 ? -5.551 1.868 -12.228 1.00 93.88 197 THR A CA 1
ATOM 1576 C C . THR A 1 197 ? -5.034 3.198 -12.764 1.00 93.88 197 THR A C 1
ATOM 1578 O O . THR A 1 197 ? -4.817 3.310 -13.967 1.00 93.88 197 THR A O 1
ATOM 1581 N N . LEU A 1 198 ? -4.784 4.178 -11.892 1.00 91.75 198 LEU A N 1
ATOM 1582 C CA . LEU A 1 198 ? -4.186 5.458 -12.276 1.00 91.75 198 LEU A CA 1
ATOM 1583 C C . LEU A 1 198 ? -2.660 5.392 -12.407 1.00 91.75 198 LEU A C 1
ATOM 1585 O O . LEU A 1 198 ? -2.085 6.135 -13.198 1.00 91.75 198 LEU A O 1
ATOM 1589 N N . THR A 1 199 ? -1.992 4.522 -11.642 1.00 92.25 199 THR A N 1
ATOM 1590 C CA . THR A 1 199 ? -0.522 4.448 -11.631 1.00 92.25 199 THR A CA 1
ATOM 1591 C C . THR A 1 199 ? 0.011 3.534 -12.724 1.00 92.25 199 THR A C 1
ATOM 1593 O O . THR A 1 199 ? 0.935 3.908 -13.437 1.00 92.25 199 THR A O 1
ATOM 1596 N N . TYR A 1 200 ? -0.554 2.339 -12.886 1.00 92.75 200 TYR A N 1
ATOM 1597 C CA . TYR A 1 200 ? -0.035 1.330 -13.812 1.00 92.75 200 TYR A CA 1
ATOM 1598 C C . TYR A 1 200 ? -0.696 1.437 -15.185 1.00 92.75 200 TYR A C 1
ATOM 1600 O O . TYR A 1 200 ? -1.372 0.527 -15.658 1.00 92.75 200 TYR A O 1
ATOM 1608 N N . ILE A 1 201 ? -0.455 2.578 -15.824 1.00 91.50 201 ILE A N 1
ATOM 1609 C CA . ILE A 1 201 ? -0.729 2.847 -17.238 1.00 91.50 201 ILE A CA 1
ATOM 1610 C C . ILE A 1 201 ? 0.600 3.001 -17.995 1.00 91.50 201 ILE A C 1
ATOM 1612 O O . ILE A 1 201 ? 1.623 3.289 -17.367 1.00 91.50 201 ILE A O 1
ATOM 1616 N N . PRO A 1 202 ? 0.647 2.823 -19.328 1.00 89.69 202 PRO A N 1
ATOM 1617 C CA . PRO A 1 202 ? 1.866 3.085 -20.093 1.00 89.69 202 PRO A CA 1
ATOM 1618 C C . PRO A 1 202 ? 2.429 4.494 -19.802 1.00 89.69 202 PRO A C 1
ATOM 1620 O O . PRO A 1 202 ? 1.650 5.447 -19.757 1.00 89.69 202 PRO A O 1
ATOM 1623 N N . PRO A 1 203 ? 3.753 4.661 -19.598 1.00 88.06 203 PRO A N 1
ATOM 1624 C CA . PRO A 1 203 ? 4.831 3.683 -19.790 1.00 88.06 203 PRO A CA 1
ATOM 1625 C C . PRO A 1 203 ? 5.187 2.835 -18.551 1.00 88.06 203 PRO A C 1
ATOM 1627 O O . PRO A 1 203 ? 6.178 2.112 -18.595 1.00 88.06 203 PRO A O 1
ATOM 1630 N N . GLN A 1 204 ? 4.434 2.912 -17.446 1.00 89.38 204 GLN A N 1
ATOM 1631 C CA . GLN A 1 204 ? 4.731 2.139 -16.225 1.00 89.38 204 GLN A CA 1
ATOM 1632 C C . GLN A 1 204 ? 4.598 0.628 -16.440 1.00 89.38 204 GLN A C 1
ATOM 1634 O O . GLN A 1 204 ? 5.328 -0.151 -15.834 1.00 89.38 204 GLN A O 1
ATOM 1639 N N . ILE A 1 205 ? 3.685 0.221 -17.325 1.00 91.25 205 ILE A N 1
ATOM 1640 C CA . ILE A 1 205 ? 3.534 -1.160 -17.790 1.00 91.25 205 ILE A CA 1
ATOM 1641 C C . ILE A 1 205 ? 3.612 -1.223 -19.327 1.00 91.25 205 ILE A C 1
ATOM 1643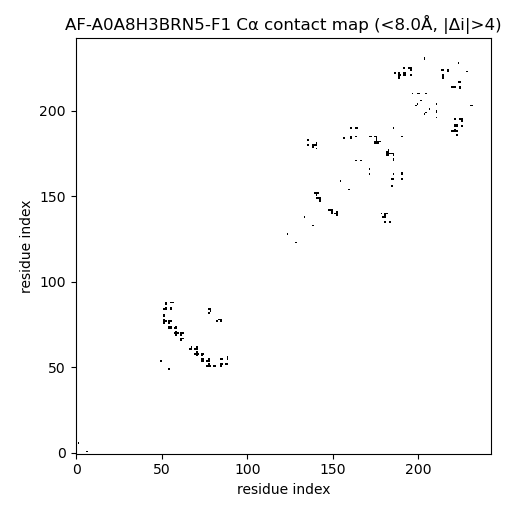 O O . ILE A 1 205 ? 3.270 -0.239 -19.993 1.00 91.25 205 ILE A O 1
ATOM 1647 N N . PRO A 1 206 ? 4.044 -2.356 -19.917 1.00 89.75 206 PRO A N 1
ATOM 1648 C CA . PRO A 1 206 ? 4.057 -2.534 -21.368 1.00 89.75 206 PRO A CA 1
ATOM 1649 C C . PRO A 1 206 ? 2.647 -2.474 -21.965 1.00 89.75 206 PRO A C 1
ATOM 1651 O O . PRO A 1 206 ? 1.739 -3.129 -21.466 1.00 89.75 206 PRO A O 1
ATOM 1654 N N . THR A 1 207 ? 2.472 -1.788 -23.098 1.00 92.19 207 THR A N 1
ATOM 1655 C CA . THR A 1 207 ? 1.176 -1.698 -23.806 1.00 92.19 207 THR A CA 1
ATOM 1656 C C . THR A 1 207 ? 0.638 -3.060 -24.271 1.00 92.19 207 THR A C 1
ATOM 1658 O O . THR A 1 207 ? -0.552 -3.202 -24.532 1.00 92.19 207 THR A O 1
ATOM 1661 N N . THR A 1 208 ? 1.500 -4.072 -24.387 1.00 93.00 208 THR A N 1
ATOM 1662 C CA . THR A 1 208 ? 1.134 -5.428 -24.821 1.00 93.00 208 THR A CA 1
ATOM 1663 C C . THR A 1 208 ? 0.474 -6.263 -23.728 1.00 93.00 208 THR A C 1
ATOM 1665 O O . THR A 1 208 ? -0.166 -7.259 -24.049 1.00 93.00 208 THR A O 1
ATOM 1668 N N . VAL A 1 209 ? 0.660 -5.896 -22.456 1.00 91.75 209 VAL A N 1
ATOM 1669 C CA . VAL A 1 209 ? 0.191 -6.672 -21.304 1.00 91.75 209 VAL A CA 1
ATOM 1670 C C . VAL A 1 209 ? -0.904 -5.881 -20.589 1.00 91.75 209 VAL A C 1
ATOM 1672 O O . VAL A 1 209 ? -0.637 -4.779 -20.105 1.00 91.75 209 VAL A O 1
ATOM 1675 N N . PRO A 1 210 ? -2.141 -6.399 -20.497 1.00 93.44 210 PRO A N 1
ATOM 1676 C CA . PRO A 1 210 ? -3.209 -5.701 -19.800 1.00 93.44 210 PRO A CA 1
ATOM 1677 C C . PRO A 1 210 ? -2.966 -5.695 -18.285 1.00 93.44 210 PRO A C 1
ATOM 1679 O O . PRO A 1 210 ? -2.461 -6.660 -17.710 1.00 93.44 210 PRO A O 1
ATOM 1682 N N . LEU A 1 211 ? -3.421 -4.636 -17.608 1.00 93.31 211 LEU A N 1
ATOM 1683 C CA . LEU A 1 211 ? -3.327 -4.498 -16.147 1.00 93.31 211 LEU A CA 1
ATOM 1684 C C . LEU A 1 211 ? -3.925 -5.700 -15.386 1.00 93.31 211 LEU A C 1
ATOM 1686 O O . LEU A 1 211 ? -3.440 -6.063 -14.316 1.00 93.31 211 LEU A O 1
ATOM 1690 N N . SER A 1 212 ? -4.944 -6.353 -15.952 1.00 94.31 212 SER A N 1
ATOM 1691 C CA . SER A 1 212 ? -5.583 -7.537 -15.369 1.00 94.31 212 SER A CA 1
ATOM 1692 C C . SER A 1 212 ? -4.619 -8.698 -15.135 1.00 94.31 212 SER A C 1
ATOM 1694 O O . SER A 1 212 ? -4.787 -9.413 -14.155 1.00 94.31 212 SER A O 1
ATOM 1696 N N . GLU A 1 213 ? -3.605 -8.876 -15.987 1.00 94.56 213 GLU A N 1
ATOM 1697 C CA . GLU A 1 213 ? -2.622 -9.954 -15.827 1.00 94.56 213 GLU A CA 1
ATOM 1698 C C . GLU A 1 213 ? -1.772 -9.743 -14.564 1.00 94.56 213 GLU A C 1
ATOM 1700 O O . GLU A 1 213 ? -1.534 -10.673 -13.788 1.00 94.56 213 GLU A O 1
ATOM 1705 N N . PHE A 1 214 ? -1.400 -8.490 -14.287 1.00 93.50 214 PHE A N 1
ATOM 1706 C CA . PHE A 1 214 ? -0.721 -8.130 -13.046 1.00 93.50 214 PHE A CA 1
ATOM 1707 C C . PHE A 1 214 ? -1.636 -8.328 -11.836 1.00 93.50 214 PHE A C 1
ATOM 1709 O O . PHE A 1 214 ? -1.218 -8.940 -10.862 1.00 93.50 214 PHE A O 1
ATOM 1716 N N . ILE A 1 215 ? -2.901 -7.905 -11.910 1.00 94.56 215 ILE A N 1
ATOM 1717 C CA . ILE A 1 215 ? -3.874 -8.126 -10.828 1.00 94.56 215 ILE A CA 1
ATOM 1718 C C . ILE A 1 215 ? -3.998 -9.621 -10.495 1.00 94.56 215 ILE A C 1
ATOM 1720 O O . ILE A 1 215 ? -3.954 -9.990 -9.322 1.00 94.56 215 ILE A O 1
ATOM 1724 N N . THR A 1 216 ? -4.091 -10.488 -11.509 1.00 95.44 216 THR A N 1
ATOM 1725 C CA . THR A 1 216 ? -4.160 -11.941 -11.296 1.00 95.44 216 THR A CA 1
ATOM 1726 C C . THR A 1 216 ? -2.877 -12.515 -10.705 1.00 95.44 216 THR A C 1
ATOM 1728 O O . THR A 1 216 ? -2.941 -13.402 -9.863 1.00 95.44 216 THR A O 1
ATOM 1731 N N . ARG A 1 217 ? -1.706 -11.993 -11.093 1.00 94.50 217 ARG A N 1
ATOM 1732 C CA . ARG A 1 217 ? -0.404 -12.434 -10.569 1.00 94.50 217 ARG A CA 1
ATOM 1733 C C . ARG A 1 217 ? -0.215 -12.110 -9.084 1.00 94.50 217 ARG A C 1
ATOM 1735 O O . ARG A 1 217 ? 0.564 -12.782 -8.416 1.00 94.50 217 ARG A O 1
ATOM 1742 N N . PHE A 1 218 ? -0.893 -11.077 -8.595 1.00 94.00 218 PHE A N 1
ATOM 1743 C CA . PHE A 1 218 ? -0.877 -10.657 -7.195 1.00 94.00 218 PHE A CA 1
ATOM 1744 C C . PHE A 1 218 ? -2.117 -11.138 -6.425 1.00 94.00 218 PHE A C 1
ATOM 1746 O O . PHE A 1 218 ? -2.463 -10.547 -5.408 1.00 94.00 218 PHE A O 1
ATOM 1753 N N . ASP A 1 219 ? -2.798 -12.188 -6.899 1.00 94.12 219 ASP A N 1
ATOM 1754 C CA . ASP A 1 219 ? -3.954 -12.798 -6.225 1.00 94.12 219 ASP A CA 1
ATOM 1755 C C . ASP A 1 219 ? -5.074 -11.794 -5.886 1.00 94.12 219 ASP A C 1
ATOM 1757 O O . ASP A 1 219 ? -5.748 -11.913 -4.865 1.00 94.12 219 ASP A O 1
ATOM 1761 N N . TYR A 1 220 ? -5.281 -10.788 -6.746 1.00 93.19 220 TYR A N 1
ATOM 1762 C CA . TYR A 1 220 ? -6.233 -9.685 -6.543 1.00 93.19 220 TYR A CA 1
ATOM 1763 C C . TYR A 1 220 ? -5.941 -8.783 -5.325 1.00 93.19 220 TYR A C 1
ATOM 1765 O O . TYR A 1 220 ? -6.762 -7.928 -4.983 1.00 93.19 220 TYR A O 1
ATOM 1773 N N . ASP A 1 221 ? -4.758 -8.891 -4.714 1.00 94.12 221 ASP A N 1
ATOM 1774 C CA . ASP A 1 221 ? -4.289 -7.976 -3.673 1.00 94.12 221 ASP A CA 1
ATOM 1775 C C . ASP A 1 221 ? -3.782 -6.666 -4.302 1.00 94.12 221 ASP A C 1
ATOM 1777 O O . ASP A 1 221 ? -2.609 -6.498 -4.654 1.00 94.12 221 ASP A O 1
ATOM 1781 N N . MET A 1 222 ? -4.709 -5.716 -4.456 1.00 94.44 222 MET A N 1
ATOM 1782 C CA . MET A 1 222 ? -4.462 -4.404 -5.067 1.00 94.44 222 MET A CA 1
ATOM 1783 C C . MET A 1 222 ? -3.432 -3.580 -4.293 1.00 94.44 222 MET A C 1
ATOM 1785 O O . MET A 1 222 ? -2.639 -2.846 -4.886 1.00 94.44 222 MET A O 1
ATOM 1789 N N . ARG A 1 223 ? -3.424 -3.708 -2.964 1.00 94.38 223 ARG A N 1
ATOM 1790 C CA . ARG A 1 223 ? -2.478 -3.006 -2.100 1.00 94.38 223 ARG A CA 1
ATOM 1791 C C . ARG A 1 223 ? -1.067 -3.519 -2.339 1.00 94.38 223 ARG A C 1
ATOM 1793 O O . ARG A 1 223 ? -0.141 -2.731 -2.528 1.00 94.38 223 ARG A O 1
ATOM 1800 N N . ARG A 1 224 ? -0.898 -4.840 -2.319 1.00 94.06 224 ARG A N 1
ATOM 1801 C CA . ARG A 1 224 ? 0.398 -5.479 -2.533 1.00 94.06 224 ARG A CA 1
ATOM 1802 C C . ARG A 1 224 ? 0.926 -5.197 -3.931 1.00 94.06 224 ARG A C 1
ATOM 1804 O O . ARG A 1 224 ? 2.079 -4.794 -4.056 1.00 94.06 224 ARG A O 1
ATOM 1811 N N . LEU A 1 225 ? 0.069 -5.304 -4.947 1.00 94.75 225 LEU A N 1
ATOM 1812 C CA . LEU A 1 225 ? 0.378 -4.898 -6.317 1.00 94.75 225 LEU A CA 1
ATOM 1813 C C . LEU A 1 225 ? 0.919 -3.460 -6.363 1.00 94.75 225 LEU A C 1
ATOM 1815 O O . LEU A 1 225 ? 1.976 -3.227 -6.941 1.00 94.75 225 LEU A O 1
ATOM 1819 N N . TYR A 1 226 ? 0.240 -2.511 -5.712 1.00 94.25 226 TYR A N 1
ATOM 1820 C CA . TYR A 1 226 ? 0.645 -1.103 -5.692 1.00 94.25 226 TYR A CA 1
ATOM 1821 C C . TYR A 1 226 ? 1.986 -0.834 -4.993 1.00 94.25 226 TYR A C 1
ATOM 1823 O O . TYR A 1 226 ? 2.738 0.071 -5.371 1.00 94.25 226 TYR A O 1
ATOM 1831 N N . ILE A 1 227 ? 2.289 -1.590 -3.941 1.00 91.94 227 ILE A N 1
ATOM 1832 C CA . ILE A 1 227 ? 3.514 -1.400 -3.159 1.00 91.94 227 ILE A CA 1
ATOM 1833 C C . ILE A 1 227 ? 4.704 -2.108 -3.817 1.00 91.94 227 ILE A C 1
ATOM 1835 O O . ILE A 1 227 ? 5.791 -1.533 -3.870 1.00 91.94 227 ILE A O 1
ATOM 1839 N N . GLU A 1 228 ? 4.515 -3.336 -4.302 1.00 93.12 228 GLU A N 1
ATOM 1840 C CA . GLU A 1 228 ? 5.604 -4.208 -4.758 1.00 93.12 228 GLU A CA 1
ATOM 1841 C C . GLU A 1 228 ? 5.944 -4.046 -6.243 1.00 93.12 228 GLU A C 1
ATOM 1843 O O . GLU A 1 228 ? 7.098 -4.266 -6.617 1.00 93.12 228 GLU A O 1
ATOM 1848 N N . LEU A 1 229 ? 4.987 -3.675 -7.105 1.00 92.44 229 LEU A N 1
ATOM 1849 C CA . LEU A 1 229 ? 5.256 -3.561 -8.538 1.00 92.44 229 LEU A CA 1
ATOM 1850 C C . LEU A 1 229 ? 6.151 -2.332 -8.812 1.00 92.44 229 LEU A C 1
ATOM 1852 O O . LEU A 1 229 ? 5.731 -1.201 -8.526 1.00 92.44 229 LEU A O 1
ATOM 1856 N N . PRO A 1 230 ? 7.368 -2.520 -9.371 1.00 89.56 230 PRO A N 1
ATOM 1857 C CA . PRO A 1 230 ? 8.306 -1.428 -9.609 1.00 89.56 230 PRO A CA 1
ATOM 1858 C C . PRO A 1 230 ? 7.712 -0.348 -10.510 1.00 89.56 230 PRO A C 1
ATOM 1860 O O . PRO A 1 230 ? 7.038 -0.648 -11.492 1.00 89.56 230 PRO A O 1
ATOM 1863 N N . ARG A 1 231 ? 8.000 0.915 -10.185 1.00 87.50 231 ARG A N 1
ATOM 1864 C CA . ARG A 1 231 ? 7.501 2.087 -10.912 1.00 87.50 231 ARG A CA 1
ATOM 1865 C C . ARG A 1 231 ? 8.618 3.075 -11.214 1.00 87.50 231 ARG A C 1
ATOM 1867 O O . ARG A 1 231 ? 9.469 3.351 -10.367 1.00 87.50 231 ARG A O 1
ATOM 1874 N N . VAL A 1 232 ? 8.592 3.629 -12.418 1.00 84.50 232 VAL A N 1
ATOM 1875 C CA . VAL A 1 232 ? 9.493 4.697 -12.851 1.00 84.50 232 VAL A CA 1
ATOM 1876 C C . VAL A 1 232 ? 8.982 6.013 -12.268 1.00 84.50 232 VAL A C 1
ATOM 1878 O O . VAL A 1 232 ? 7.829 6.381 -12.474 1.00 84.50 232 VAL A O 1
ATOM 1881 N N . ARG A 1 233 ? 9.814 6.749 -11.528 1.00 79.69 233 ARG A N 1
ATOM 1882 C CA . ARG A 1 233 ? 9.414 8.050 -10.964 1.00 79.69 233 ARG A CA 1
ATOM 1883 C C . ARG A 1 233 ? 9.511 9.129 -12.037 1.00 79.69 233 ARG A C 1
ATOM 1885 O O . ARG A 1 233 ? 10.614 9.506 -12.391 1.00 79.69 233 ARG A O 1
ATOM 1892 N N . LEU A 1 234 ? 8.412 9.654 -12.560 1.00 72.88 234 LEU A N 1
ATOM 1893 C CA . LEU A 1 234 ? 8.490 10.683 -13.614 1.00 72.88 234 LEU A CA 1
ATOM 1894 C C . LEU A 1 234 ? 8.735 12.099 -13.062 1.00 72.88 234 LEU A C 1
ATOM 1896 O O . LEU A 1 234 ? 8.974 13.029 -13.823 1.00 72.88 234 LEU A O 1
ATOM 1900 N N . ASP A 1 235 ? 8.757 12.241 -11.738 1.00 71.31 235 ASP A N 1
ATOM 1901 C CA . ASP A 1 235 ? 8.799 13.524 -11.026 1.00 71.31 235 ASP A CA 1
ATOM 1902 C C . ASP A 1 235 ? 10.235 14.041 -10.777 1.00 71.31 235 ASP A C 1
ATOM 1904 O O . ASP A 1 235 ? 10.444 14.967 -9.994 1.00 71.31 235 ASP A O 1
ATOM 1908 N N . GLY A 1 236 ? 11.247 13.408 -11.381 1.00 69.94 236 GLY A N 1
ATOM 1909 C CA . GLY A 1 236 ? 12.664 13.712 -11.167 1.00 69.94 236 GLY A CA 1
ATOM 1910 C C . GLY A 1 236 ? 13.350 14.358 -12.373 1.00 69.94 236 GLY A C 1
ATOM 1911 O O . GLY A 1 236 ? 13.030 14.065 -13.522 1.00 69.94 236 GLY A O 1
ATOM 1912 N N . VAL A 1 237 ? 14.362 15.192 -12.110 1.00 64.69 237 VAL A N 1
ATOM 1913 C CA . VAL A 1 237 ? 15.332 15.631 -13.126 1.00 64.69 237 VAL A CA 1
ATOM 1914 C C . VAL A 1 237 ? 16.314 14.483 -13.362 1.00 64.69 237 VAL A C 1
ATOM 1916 O O . VAL A 1 237 ? 17.224 14.256 -12.566 1.00 64.69 237 VAL A O 1
ATOM 1919 N N . TYR A 1 238 ? 16.115 13.726 -14.438 1.00 67.00 238 TYR A N 1
ATOM 1920 C CA . TYR A 1 238 ? 17.049 12.680 -14.846 1.00 67.00 238 TYR A CA 1
ATOM 1921 C C . TYR A 1 238 ? 18.253 13.307 -15.555 1.00 67.00 238 TYR A C 1
ATOM 1923 O O . TYR A 1 238 ? 18.138 13.777 -16.684 1.00 67.00 238 TYR A O 1
ATOM 1931 N N . ILE A 1 239 ? 19.417 13.311 -14.902 1.00 61.38 239 ILE A N 1
ATOM 1932 C CA . ILE A 1 239 ? 20.688 13.680 -15.538 1.00 61.38 239 ILE A CA 1
ATOM 1933 C C . ILE A 1 239 ? 21.269 12.405 -16.154 1.00 61.38 239 ILE A C 1
ATOM 1935 O O . ILE A 1 239 ? 21.916 11.616 -15.468 1.00 61.38 239 ILE A O 1
ATOM 1939 N N . ALA A 1 240 ? 21.006 12.169 -17.437 1.00 66.06 240 ALA A N 1
ATOM 1940 C CA . ALA A 1 240 ? 21.727 11.153 -18.195 1.00 66.06 240 ALA A CA 1
ATOM 1941 C C . ALA A 1 240 ? 22.982 11.795 -18.803 1.00 66.06 240 ALA A C 1
ATOM 1943 O O . ALA A 1 240 ? 22.886 12.788 -19.523 1.00 66.06 240 ALA A O 1
ATOM 1944 N N . VAL A 1 241 ? 24.160 11.241 -18.508 1.00 53.91 241 VAL A N 1
ATOM 1945 C CA . VAL A 1 241 ? 25.391 11.592 -19.225 1.00 53.91 241 VAL A CA 1
ATOM 1946 C C . VAL A 1 241 ? 25.391 10.784 -20.519 1.00 53.91 241 VAL A C 1
ATOM 1948 O O . VAL A 1 241 ? 25.529 9.563 -20.488 1.00 53.91 241 VAL A O 1
ATOM 1951 N N . CYS A 1 242 ? 25.172 11.451 -21.650 1.00 54.25 242 CYS A N 1
ATOM 1952 C CA . CYS A 1 242 ? 25.347 10.837 -22.963 1.00 54.25 242 CYS A CA 1
ATOM 1953 C C . CYS A 1 242 ? 26.852 10.656 -23.222 1.00 54.25 242 CYS A C 1
ATOM 1955 O O . CYS A 1 242 ? 27.603 11.628 -23.128 1.00 54.25 242 CYS A O 1
ATOM 1957 N N . HIS A 1 243 ? 27.270 9.424 -23.518 1.00 50.34 243 HIS A N 1
ATOM 1958 C CA . HIS A 1 243 ? 28.612 9.086 -24.000 1.00 50.34 243 HIS A CA 1
ATOM 1959 C C . HIS A 1 243 ? 28.651 9.063 -25.526 1.00 50.34 243 HIS A C 1
ATOM 1961 O O . HIS A 1 243 ? 27.642 8.621 -26.124 1.00 50.34 243 HIS A O 1
#

pLDDT: mean 78.44, std 20.14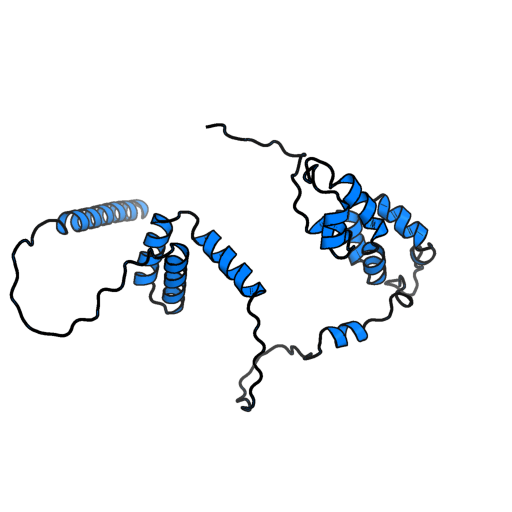, range [31.0, 97.62]

Secondary structure (DSSP, 8-state):
---HHHHHHHHHHHHHHHHHHHHHHTTS------------PPP--------HHHHHHHHHHHHHTT-HHHHHHHHHHHHHH-TTHHHHHHHHHHHHHHH----------PPPP------------HHHHHHTSPPGGG-----SSTTS--GGGGS-HHHHHHHHTTS-HHHHHHHHTS-HHHHHHHT-HHHHHHHHHHHSSTTSS-TTS-HHHHHHHTTT-HHHHHHHS----TTS-------

Sequence (243 aa):
MATVNDELDRFREQWRQEIKERTTGDHSSSTHQPSSSSAPSSPPRPRTRQSPIDIYAEAVEREQRGELDQALDLYRRAFRLDPNVDRAYQHRNAFQALTLAPVNPSPSQPPKPEPIHVAATSTHSIRTLISAFPPASELAFSPEDEHQPVLIARVPDELLLHVLKMLDVPSIERFALVCRRARVLTVDPDLWRDFVTLTYIPPQIPTTVPLSEFITRFDYDMRRLYIELPRVRLDGVYIAVCH